Protein AF-0000000084678167 (afdb_homodimer)

Organism: Streptomyces collinus (strain DSM 40733 / Tue 365) (NCBI:txid1214242)

Secondary structure (DSSP, 8-state):
-HHHHHHHHHHT----HHHHHHHHHHHHHHHHT--S-HHHHHHHHHHHGGGPPPPTTHHHHHHHHHHTT---EEEESS-HHHHHHHHHHTT-GGG-SEEEESTTTTS-TTSHHHHHHHHHHHT--GGG-EEEES-HHHHHHHHHTT-EEEEE--SSPPPPTTSPPPSEEESSHHHHHHHHHHS---/-HHHHHHHHHHT----HHHHHHHHHHHHHHHHT--S-HHHHHHHHHHHGGGPPPPTTHHHHHHHHHHTT---EEEESS-HHHHHHHHHHTT-GGG-SEEEESTTTTS-TTSHHHHHHHHHHHT--GGG-EEEES-HHHHHHHHHTT-EEEEE--SSPPPPTTSPPPSEEESSHHHHHHHHHHS---

Nearest PDB structures (foldseek):
  1jud-assembl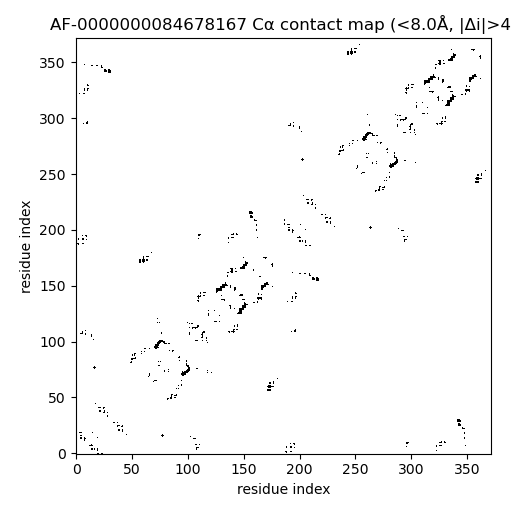y1_A  TM=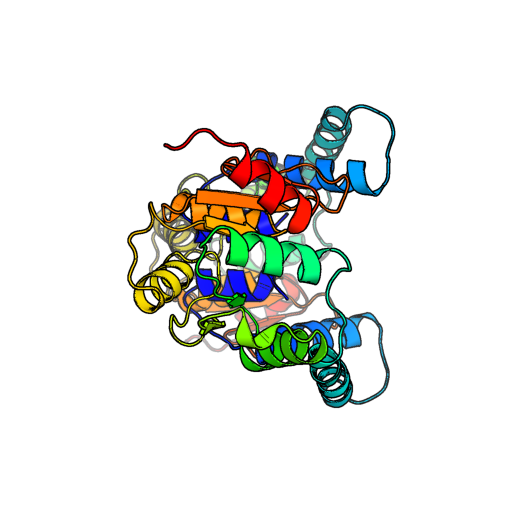9.522E-01  e=1.732E-12  Pseudomonas sp. YL
  7arp-assembly1_B  TM=9.343E-01  e=2.675E-12  Zobellia galactanivorans
  7qnm-assembly6_K  TM=8.769E-01  e=2.675E-12  Zobellia galactanivorans
  7asz-assembly1_B  TM=8.861E-01  e=5.297E-12  Zobellia galactanivorans
  2no5-assembly1_B  TM=8.886E-01  e=1.944E-10  Burkholderia cepacia

Structure (mmCIF, N/CA/C/O backbone):
data_AF-0000000084678167-model_v1
#
loop_
_entity.id
_entity.type
_entity.pdbx_description
1 polymer Dehalogenase
#
loop_
_atom_site.group_PDB
_atom_site.id
_atom_site.type_symbol
_atom_site.label_atom_id
_atom_site.label_alt_id
_atom_site.label_comp_id
_atom_site.label_asym_id
_atom_site.label_entity_id
_atom_site.label_seq_id
_atom_site.pdbx_PDB_ins_code
_atom_site.Cartn_x
_atom_site.Cartn_y
_atom_site.Cartn_z
_atom_site.occupancy
_atom_site.B_iso_or_equiv
_atom_site.auth_seq_id
_atom_site.auth_comp_id
_atom_site.auth_asym_id
_atom_site.auth_atom_id
_atom_site.pdbx_PDB_model_num
ATOM 1 N N . MET A 1 1 ? 7.617 0.507 2.992 1 74.62 1 MET A N 1
ATOM 2 C CA . MET A 1 1 ? 7.086 0.679 4.34 1 74.62 1 MET A CA 1
ATOM 3 C C . MET A 1 1 ? 5.598 1.01 4.301 1 74.62 1 MET A C 1
ATOM 5 O O . MET A 1 1 ? 4.77 0.205 4.73 1 74.62 1 MET A O 1
ATOM 9 N N . LEU A 1 2 ? 5.188 1.967 3.592 1 79.5 2 LEU A N 1
ATOM 10 C CA . LEU A 1 2 ? 3.785 2.365 3.592 1 79.5 2 LEU A CA 1
ATOM 11 C C . LEU A 1 2 ? 2.918 1.298 2.936 1 79.5 2 LEU A C 1
ATOM 13 O O . LEU A 1 2 ? 1.874 0.922 3.475 1 79.5 2 LEU A O 1
ATOM 17 N N . ARG A 1 3 ? 3.445 0.764 1.939 1 86.56 3 ARG A N 1
ATOM 18 C CA . ARG A 1 3 ? 2.711 -0.291 1.248 1 86.56 3 ARG A CA 1
ATOM 19 C C . ARG A 1 3 ? 2.408 -1.454 2.188 1 86.56 3 ARG A C 1
ATOM 21 O O . ARG A 1 3 ? 1.274 -1.932 2.248 1 86.56 3 ARG A O 1
ATOM 28 N N . ASP A 1 4 ? 3.408 -1.792 2.891 1 91.62 4 ASP A N 1
ATOM 29 C CA . ASP A 1 4 ? 3.283 -2.982 3.725 1 91.62 4 ASP A CA 1
ATOM 30 C C . ASP A 1 4 ? 2.355 -2.727 4.91 1 91.62 4 ASP A C 1
ATOM 32 O O . ASP A 1 4 ? 1.563 -3.596 5.281 1 91.62 4 ASP A O 1
ATOM 36 N N . GLY A 1 5 ? 2.43 -1.543 5.512 1 94.5 5 GLY A N 1
ATOM 37 C CA . GLY A 1 5 ? 1.525 -1.202 6.598 1 94.5 5 GLY A CA 1
ATOM 38 C C . GLY A 1 5 ? 0.075 -1.112 6.16 1 94.5 5 GLY A C 1
ATOM 39 O O . GLY A 1 5 ? -0.819 -1.599 6.855 1 94.5 5 GLY A O 1
ATOM 40 N N . VAL A 1 6 ? -0.138 -0.55 5.012 1 96.62 6 VAL A N 1
ATOM 41 C CA . VAL A 1 6 ? -1.485 -0.399 4.473 1 96.62 6 VAL A CA 1
ATOM 42 C C . VAL A 1 6 ? -2.047 -1.768 4.094 1 96.62 6 VAL A C 1
ATOM 44 O O . VAL A 1 6 ? -3.205 -2.072 4.383 1 96.62 6 VAL A O 1
ATOM 47 N N . ALA A 1 7 ? -1.213 -2.57 3.496 1 97.38 7 ALA A N 1
ATOM 48 C CA . ALA A 1 7 ? -1.644 -3.914 3.121 1 97.38 7 ALA A CA 1
ATOM 49 C C . ALA A 1 7 ? -2.004 -4.738 4.352 1 97.38 7 ALA A C 1
ATOM 51 O O . ALA A 1 7 ? -3.01 -5.453 4.359 1 97.38 7 ALA A O 1
ATOM 52 N N . LEU A 1 8 ? -1.158 -4.621 5.344 1 97.06 8 LEU A N 1
ATOM 53 C CA . LEU A 1 8 ? -1.414 -5.328 6.594 1 97.06 8 LEU A CA 1
ATOM 54 C C . LEU A 1 8 ? -2.746 -4.898 7.199 1 97.06 8 LEU A C 1
ATOM 56 O O . LEU A 1 8 ? -3.535 -5.742 7.637 1 97.06 8 LEU A O 1
ATOM 60 N N . THR A 1 9 ? -3.02 -3.637 7.188 1 97.31 9 THR A N 1
ATOM 61 C CA . THR A 1 9 ? -4.266 -3.096 7.715 1 97.31 9 THR A CA 1
ATOM 62 C C . THR A 1 9 ? -5.461 -3.598 6.906 1 97.31 9 THR A C 1
ATOM 64 O O . THR A 1 9 ? -6.477 -3.996 7.477 1 97.31 9 THR A O 1
ATOM 67 N N . LEU A 1 10 ? -5.332 -3.619 5.617 1 97.44 10 LEU A N 1
ATOM 68 C CA . LEU A 1 10 ? -6.402 -4.078 4.738 1 97.44 10 LEU A CA 1
ATOM 69 C C . LEU A 1 10 ? -6.711 -5.555 4.98 1 97.44 10 LEU A C 1
ATOM 71 O O . LEU A 1 10 ? -7.871 -5.969 4.922 1 97.44 10 LEU A O 1
ATOM 75 N N . ALA A 1 11 ? -5.703 -6.359 5.309 1 97.06 11 ALA A N 1
ATOM 76 C CA . ALA A 1 11 ? -5.836 -7.797 5.531 1 97.06 11 ALA A CA 1
ATOM 77 C C . ALA A 1 11 ? -6.41 -8.086 6.914 1 97.06 11 ALA A C 1
ATOM 79 O O . ALA A 1 11 ? -6.734 -9.234 7.227 1 97.06 11 ALA A O 1
ATOM 80 N N . GLY A 1 12 ? -6.492 -7.09 7.754 1 95.75 12 GLY A N 1
ATOM 81 C CA . GLY A 1 12 ? -7.035 -7.262 9.094 1 95.75 12 GLY A CA 1
ATOM 82 C C . GLY A 1 12 ? -5.965 -7.418 10.156 1 95.75 12 GLY A C 1
ATOM 83 O O . GLY A 1 12 ? -6.262 -7.793 11.289 1 95.75 12 GLY A O 1
ATOM 84 N N . GLY A 1 13 ? -4.711 -7.168 9.758 1 94.88 13 GLY A N 1
ATOM 85 C CA . GLY A 1 13 ? -3.619 -7.215 10.719 1 94.88 13 GLY A CA 1
ATOM 86 C C . GLY A 1 13 ? -3.273 -5.855 11.297 1 94.88 13 GLY A C 1
ATOM 87 O O . GLY A 1 13 ? -3.973 -4.871 11.047 1 94.88 13 GLY A O 1
ATOM 88 N N . GLY A 1 14 ? -2.262 -5.906 12.125 1 93.81 14 GLY A N 1
ATOM 89 C CA . GLY A 1 14 ? -1.78 -4.68 12.742 1 93.81 14 GLY A CA 1
ATOM 90 C C . GLY A 1 14 ? -0.334 -4.766 13.188 1 93.81 14 GLY A C 1
ATOM 91 O O . GLY A 1 14 ? 0.124 -5.824 13.625 1 93.81 14 GLY A O 1
ATOM 92 N N . ALA A 1 15 ? 0.326 -3.688 13.008 1 94.69 15 ALA A N 1
ATOM 93 C CA . ALA A 1 15 ? 1.702 -3.525 13.477 1 94.69 15 ALA A CA 1
ATOM 94 C C . ALA A 1 15 ? 2.039 -2.053 13.688 1 94.69 15 ALA A C 1
ATOM 96 O O . ALA A 1 15 ? 1.396 -1.173 13.109 1 94.69 15 ALA A O 1
ATOM 97 N N . SER A 1 16 ? 3.023 -1.849 14.539 1 92.44 16 SER A N 1
ATOM 98 C CA . SER A 1 16 ? 3.479 -0.473 14.703 1 92.44 16 SER A CA 1
ATOM 99 C C . SER A 1 16 ? 4.277 -0.001 13.492 1 92.44 16 SER A C 1
ATOM 101 O O . SER A 1 16 ? 4.766 -0.818 12.711 1 92.44 16 SER A O 1
ATOM 103 N N . PHE A 1 17 ? 4.371 1.273 13.336 1 92.25 17 PHE A N 1
ATOM 104 C CA . PHE A 1 17 ? 5.203 1.841 12.273 1 92.25 17 PHE A CA 1
ATOM 105 C C . PHE A 1 17 ? 6.648 1.376 12.414 1 92.25 17 PHE A C 1
ATOM 107 O O . PHE A 1 17 ? 7.293 1.026 11.422 1 92.25 17 PHE A O 1
ATOM 114 N N . ALA A 1 18 ? 7.082 1.332 13.656 1 90.56 18 ALA A N 1
ATOM 115 C CA . ALA A 1 18 ? 8.461 0.922 13.922 1 90.56 18 ALA A CA 1
ATOM 116 C C . ALA A 1 18 ? 8.703 -0.51 13.461 1 90.56 18 ALA A C 1
ATOM 118 O O . ALA A 1 18 ? 9.75 -0.812 12.883 1 90.56 18 ALA A O 1
ATOM 119 N N . ASP A 1 19 ? 7.766 -1.386 13.68 1 93.31 19 ASP A N 1
ATOM 120 C CA . ASP A 1 19 ? 7.91 -2.781 13.273 1 93.31 19 ASP A CA 1
ATOM 121 C C . ASP A 1 19 ? 7.938 -2.912 11.758 1 93.31 19 ASP A C 1
ATOM 123 O O . ASP A 1 19 ? 8.758 -3.65 11.203 1 93.31 19 ASP A O 1
ATOM 127 N N . VAL A 1 20 ? 7.039 -2.203 11.086 1 94.62 20 VAL A N 1
ATOM 128 C CA . VAL A 1 20 ? 6.977 -2.248 9.625 1 94.62 20 VAL A CA 1
ATOM 129 C C . VAL A 1 20 ? 8.25 -1.637 9.039 1 94.62 20 VAL A C 1
ATOM 131 O O . VAL A 1 20 ? 8.805 -2.162 8.078 1 94.62 20 VAL A O 1
ATOM 134 N N . ALA A 1 21 ? 8.703 -0.552 9.609 1 92.44 21 ALA A N 1
ATOM 135 C CA . ALA A 1 21 ? 9.938 0.087 9.172 1 92.44 21 ALA A CA 1
ATOM 136 C C . ALA A 1 21 ? 11.133 -0.856 9.328 1 92.44 21 ALA A C 1
ATOM 138 O O . ALA A 1 21 ? 12 -0.922 8.461 1 92.44 21 ALA A O 1
ATOM 139 N N . ALA A 1 22 ? 11.164 -1.551 10.453 1 92.75 22 ALA A N 1
ATOM 140 C CA . ALA A 1 22 ? 12.242 -2.504 10.688 1 92.75 22 ALA A CA 1
ATOM 141 C C . ALA A 1 22 ? 12.273 -3.58 9.609 1 92.75 22 ALA A C 1
ATOM 143 O O . ALA A 1 22 ? 13.336 -3.918 9.086 1 92.75 22 ALA A O 1
ATOM 144 N N . ASP A 1 23 ? 11.117 -4.121 9.242 1 95.06 23 ASP A N 1
ATOM 145 C CA . ASP A 1 23 ? 11.031 -5.113 8.172 1 95.06 23 ASP A CA 1
ATOM 146 C C . ASP A 1 23 ? 11.523 -4.531 6.844 1 95.06 23 ASP A C 1
ATOM 148 O O . ASP A 1 23 ? 12.227 -5.203 6.09 1 95.06 23 ASP A O 1
ATOM 152 N N . GLY A 1 24 ? 11.078 -3.311 6.578 1 93.88 24 GLY A N 1
ATOM 153 C CA . GLY A 1 24 ? 11.531 -2.643 5.367 1 93.88 24 GLY A CA 1
ATOM 154 C C . GLY A 1 24 ? 13.031 -2.465 5.312 1 93.88 24 GLY A C 1
ATOM 155 O O . GLY A 1 24 ? 13.656 -2.693 4.27 1 93.88 24 GLY A O 1
ATOM 156 N N . LEU A 1 25 ? 13.641 -2.086 6.441 1 90.75 25 LEU A N 1
ATOM 157 C CA . LEU A 1 25 ? 15.086 -1.866 6.496 1 90.75 25 LEU A CA 1
ATOM 158 C C . LEU A 1 25 ? 15.844 -3.184 6.359 1 90.75 25 LEU A C 1
ATOM 160 O O . LEU A 1 25 ? 16.906 -3.232 5.727 1 90.75 25 LEU A O 1
ATOM 164 N N . ARG A 1 26 ? 15.32 -4.227 6.93 1 90.88 26 ARG A N 1
ATOM 165 C CA . ARG A 1 26 ? 15.93 -5.539 6.773 1 90.88 26 ARG A CA 1
ATOM 166 C C . ARG A 1 26 ? 15.938 -5.969 5.309 1 90.88 26 ARG A C 1
ATOM 168 O O . ARG A 1 26 ? 16.922 -6.527 4.824 1 90.88 26 ARG A O 1
ATOM 175 N N . THR A 1 27 ? 14.859 -5.746 4.656 1 92.19 27 THR A N 1
ATOM 176 C CA . THR A 1 27 ? 14.742 -6.066 3.238 1 92.19 27 THR A CA 1
ATOM 177 C C . THR A 1 27 ? 15.766 -5.285 2.422 1 92.19 27 THR A C 1
ATOM 179 O O . THR A 1 27 ? 16.453 -5.852 1.568 1 92.19 27 THR A O 1
ATOM 182 N N . LEU A 1 28 ? 15.883 -3.996 2.713 1 89.94 28 LEU A N 1
ATOM 183 C CA . LEU A 1 28 ? 16.828 -3.148 1.999 1 89.94 28 LEU A CA 1
ATOM 184 C C . LEU A 1 28 ? 18.266 -3.602 2.258 1 89.94 28 LEU A C 1
ATOM 186 O O . LEU A 1 28 ? 19.094 -3.605 1.343 1 89.94 28 LEU A O 1
ATOM 190 N N . ALA A 1 29 ? 18.516 -3.945 3.543 1 88.56 29 ALA A N 1
ATOM 191 C CA . ALA A 1 29 ? 19.844 -4.41 3.896 1 88.56 29 ALA A CA 1
ATOM 192 C C . ALA A 1 29 ? 20.203 -5.684 3.135 1 88.56 29 ALA A C 1
ATOM 194 O O . ALA A 1 29 ? 21.328 -5.828 2.648 1 88.56 29 ALA A O 1
ATOM 195 N N . ALA A 1 30 ? 19.281 -6.562 3.014 1 87.75 30 ALA A N 1
ATOM 196 C CA . ALA A 1 30 ? 19.5 -7.816 2.299 1 87.75 30 ALA A CA 1
ATOM 197 C C . ALA A 1 30 ? 19.734 -7.566 0.811 1 87.75 30 ALA A C 1
ATOM 199 O O . ALA A 1 30 ? 20.625 -8.164 0.207 1 87.75 30 ALA A O 1
ATOM 200 N N . ARG A 1 31 ? 18.984 -6.672 0.229 1 88.25 31 ARG A N 1
ATOM 201 C CA . ARG A 1 31 ? 19.109 -6.34 -1.187 1 88.25 31 ARG A CA 1
ATOM 202 C C . ARG A 1 31 ? 20.469 -5.727 -1.487 1 88.25 31 ARG A C 1
ATOM 204 O O . ARG A 1 31 ? 21.078 -6.016 -2.523 1 88.25 31 ARG A O 1
ATOM 211 N N . ALA A 1 32 ? 20.906 -4.906 -0.565 1 88.06 32 ALA A N 1
ATOM 212 C CA . ALA A 1 32 ? 22.141 -4.172 -0.762 1 88.06 32 ALA A CA 1
ATOM 213 C C . ALA A 1 32 ? 23.344 -4.984 -0.272 1 88.06 32 ALA A C 1
ATOM 215 O O . ALA A 1 32 ? 24.484 -4.559 -0.411 1 88.06 32 ALA A O 1
ATOM 216 N N . ARG A 1 33 ? 23.078 -6.082 0.292 1 87 33 ARG A N 1
ATOM 217 C CA . ARG A 1 33 ? 24.125 -6.926 0.857 1 87 33 ARG A CA 1
ATOM 218 C C . ARG A 1 33 ? 24.984 -6.141 1.846 1 87 33 ARG A C 1
ATOM 220 O O . ARG A 1 33 ? 26.219 -6.188 1.778 1 87 33 ARG A O 1
ATOM 227 N N . LEU A 1 34 ? 24.312 -5.32 2.592 1 83 34 LEU A N 1
ATOM 228 C CA . LEU A 1 34 ? 25.016 -4.512 3.582 1 83 34 LEU A CA 1
ATOM 229 C C . LEU A 1 34 ? 25.547 -5.383 4.723 1 83 34 LEU A C 1
ATOM 231 O O . LEU A 1 34 ? 24.844 -6.273 5.199 1 83 34 LEU A O 1
ATOM 235 N N . PRO A 1 35 ? 26.781 -5.066 5.066 1 81.88 35 PRO A N 1
ATOM 236 C CA . PRO A 1 35 ? 27.328 -5.789 6.219 1 81.88 35 PRO A CA 1
ATOM 237 C C . PRO A 1 35 ? 26.781 -5.273 7.547 1 81.88 35 PRO A C 1
ATOM 239 O O . PRO A 1 35 ? 26.25 -4.164 7.609 1 81.88 35 PRO A O 1
ATOM 242 N N . GLY A 1 36 ? 26.828 -6.137 8.578 1 82.19 36 GLY A N 1
ATOM 243 C CA . GLY A 1 36 ? 26.469 -5.715 9.922 1 82.19 36 GLY A CA 1
ATOM 244 C C . GLY A 1 36 ? 25.109 -6.246 10.359 1 82.19 36 GLY A C 1
ATOM 245 O O . GLY A 1 36 ? 24.5 -7.062 9.664 1 82.19 36 GLY A O 1
ATOM 246 N N . ASP A 1 37 ? 24.703 -5.746 11.422 1 85.12 37 ASP A N 1
ATOM 247 C CA . ASP A 1 37 ? 23.453 -6.168 12.039 1 85.12 37 ASP A CA 1
ATOM 248 C C . ASP A 1 37 ? 22.297 -5.281 11.578 1 85.12 37 ASP A C 1
ATOM 250 O O . ASP A 1 37 ? 22.234 -4.098 11.922 1 85.12 37 ASP A O 1
ATOM 254 N N . PRO A 1 38 ? 21.406 -5.789 10.867 1 81.81 38 PRO A N 1
ATOM 255 C CA . PRO A 1 38 ? 20.25 -5.008 10.406 1 81.81 38 PRO A CA 1
ATOM 256 C C . PRO A 1 38 ? 19.5 -4.328 11.547 1 81.81 38 PRO A C 1
ATOM 258 O O . PRO A 1 38 ? 18.969 -3.229 11.375 1 81.81 38 PRO A O 1
ATOM 261 N N . ALA A 1 39 ? 19.547 -4.895 12.617 1 84.75 39 ALA A N 1
ATOM 262 C CA . ALA A 1 39 ? 18.859 -4.32 13.766 1 84.75 39 ALA A CA 1
ATOM 263 C C . ALA A 1 39 ? 19.5 -3.004 14.195 1 84.75 39 ALA A C 1
ATOM 265 O O . ALA A 1 39 ? 18.812 -2.066 14.594 1 84.75 39 ALA A O 1
ATOM 266 N N . GLU A 1 40 ? 20.766 -2.955 14.117 1 88.56 40 GLU A N 1
ATOM 267 C CA . GLU A 1 40 ? 21.469 -1.731 14.469 1 88.56 40 GLU A CA 1
ATOM 268 C C . GLU A 1 40 ? 21.172 -0.613 13.477 1 88.56 40 GLU A C 1
ATOM 270 O O . GLU A 1 40 ? 21 0.542 13.867 1 88.56 40 GLU A O 1
ATOM 275 N N . ALA A 1 41 ? 21.156 -0.979 12.25 1 85.94 41 ALA A N 1
ATOM 276 C CA . ALA A 1 41 ? 20.828 -0.004 11.219 1 85.94 41 ALA A CA 1
ATOM 277 C C . ALA A 1 41 ? 19.422 0.561 11.414 1 85.94 41 ALA A C 1
ATOM 279 O O . ALA A 1 41 ? 19.219 1.771 11.312 1 85.94 41 ALA A O 1
ATOM 280 N N . VAL A 1 42 ? 18.578 -0.276 11.75 1 86 42 VAL A N 1
ATOM 281 C CA . VAL A 1 42 ? 17.203 0.115 11.992 1 86 42 VAL A CA 1
ATOM 282 C C . VAL A 1 42 ? 17.141 1.105 13.156 1 86 42 VAL A C 1
ATOM 284 O O . VAL A 1 42 ? 16.516 2.166 13.039 1 86 42 VAL A O 1
ATOM 287 N N . ARG A 1 43 ? 17.781 0.815 14.188 1 89.44 43 ARG A N 1
ATOM 288 C CA . ARG A 1 43 ? 17.797 1.677 15.359 1 89.44 43 ARG A CA 1
ATOM 289 C C . ARG A 1 43 ? 18.359 3.049 15.031 1 89.44 43 ARG A C 1
ATOM 291 O O . ARG A 1 43 ? 17.844 4.074 15.469 1 89.44 43 ARG A O 1
ATOM 298 N N . HIS A 1 44 ? 19.391 3.029 14.297 1 90.5 44 HIS A N 1
ATOM 299 C CA . HIS A 1 44 ? 20.062 4.273 13.93 1 90.5 44 HIS A CA 1
ATOM 300 C C . HIS A 1 44 ? 19.141 5.172 13.109 1 90.5 44 HIS A C 1
ATOM 302 O O . HIS A 1 44 ? 19.031 6.367 13.383 1 90.5 44 HIS A O 1
ATOM 308 N N . VAL A 1 45 ? 18.453 4.574 12.211 1 89.69 45 VAL A N 1
ATOM 309 C CA . VAL A 1 45 ? 17.594 5.348 11.32 1 89.69 45 VAL A CA 1
ATOM 310 C C . VAL A 1 45 ? 16.391 5.887 12.109 1 89.69 45 VAL A C 1
ATOM 312 O O . VAL A 1 45 ? 16.078 7.074 12.023 1 89.69 45 VAL A O 1
ATOM 315 N N . LEU A 1 46 ? 15.805 5.086 12.875 1 89.31 46 LEU A N 1
ATOM 316 C CA . LEU A 1 46 ? 14.617 5.492 13.617 1 89.31 46 LEU A CA 1
ATOM 317 C C . LEU A 1 46 ? 14.969 6.555 14.656 1 89.31 46 LEU A C 1
ATOM 319 O O . LEU A 1 46 ? 14.164 7.457 14.922 1 89.31 46 LEU A O 1
ATOM 323 N N . ALA A 1 47 ? 16.188 6.531 15.133 1 92.06 47 ALA A N 1
ATOM 324 C CA . ALA A 1 47 ? 16.625 7.488 16.141 1 92.06 47 ALA A CA 1
ATOM 325 C C . ALA A 1 47 ? 16.844 8.867 15.531 1 92.06 47 ALA A C 1
ATOM 327 O O . ALA A 1 47 ? 16.859 9.875 16.25 1 92.06 47 ALA A O 1
ATOM 328 N N . GLY A 1 48 ? 17 8.922 14.273 1 93.5 48 GLY A N 1
ATOM 329 C CA . GLY A 1 48 ? 17.266 10.188 13.594 1 93.5 48 GLY A CA 1
ATOM 330 C C . GLY A 1 48 ? 15.992 10.945 13.25 1 93.5 48 GLY A C 1
ATOM 331 O O . GLY A 1 48 ? 16.031 12.156 13.023 1 93.5 48 GLY A O 1
ATOM 332 N N . LEU A 1 49 ? 14.922 10.258 13.305 1 91.94 49 LEU A N 1
ATOM 333 C CA . LEU A 1 49 ? 13.68 10.828 12.789 1 91.94 49 LEU A CA 1
ATOM 334 C C . LEU A 1 49 ? 13.25 12.039 13.625 1 91.94 49 LEU A C 1
ATOM 336 O O . LEU A 1 49 ? 12.906 13.086 13.078 1 91.94 49 LEU A O 1
ATOM 340 N N . PRO A 1 50 ? 13.422 11.992 14.953 1 93.75 50 PRO A N 1
ATOM 341 C CA . PRO A 1 50 ? 12.992 13.125 15.773 1 93.75 50 PRO A CA 1
ATOM 342 C C . PRO A 1 50 ? 13.859 14.367 15.57 1 93.75 50 PRO A C 1
ATOM 344 O O . PRO A 1 50 ? 13.492 15.461 16.016 1 93.75 50 PRO A O 1
ATOM 347 N N . ARG A 1 51 ? 14.961 14.289 14.867 1 93.25 51 ARG A N 1
ATOM 348 C CA . ARG A 1 51 ? 15.906 15.391 14.727 1 93.25 51 ARG A CA 1
ATOM 349 C C . ARG A 1 51 ? 15.758 16.062 13.367 1 93.25 51 ARG A C 1
ATOM 351 O O . ARG A 1 51 ? 16.422 17.062 13.086 1 93.25 51 ARG A O 1
ATOM 358 N N . LEU A 1 52 ? 14.93 15.617 12.617 1 93.69 52 LEU A N 1
ATOM 359 C CA . LEU A 1 52 ? 14.742 16.188 11.281 1 93.69 52 LEU A CA 1
ATOM 360 C C . LEU A 1 52 ? 14.094 17.562 11.367 1 93.69 52 LEU A C 1
ATOM 362 O O . LEU A 1 52 ? 13.234 17.797 12.211 1 93.69 52 LEU A O 1
ATOM 366 N N . PRO A 1 53 ? 14.484 18.469 10.492 1 95.19 53 PRO A N 1
ATOM 367 C CA . PRO A 1 53 ? 13.844 19.797 10.461 1 95.19 53 PRO A CA 1
ATOM 368 C C . PRO A 1 53 ? 12.484 19.766 9.766 1 95.19 53 PRO A C 1
ATOM 370 O O . PRO A 1 53 ? 12.234 18.922 8.914 1 95.19 53 PRO A O 1
ATOM 373 N N . VAL A 1 54 ? 11.633 20.734 10.125 1 96.06 54 VAL A N 1
ATOM 374 C CA . VAL A 1 54 ? 10.406 20.953 9.367 1 96.06 54 VAL A CA 1
ATOM 375 C C . VAL A 1 54 ? 10.711 21.703 8.078 1 96.06 54 VAL A C 1
ATOM 377 O O . VAL A 1 54 ? 11.773 22.328 7.957 1 96.06 54 VAL A O 1
ATOM 380 N N . HIS A 1 55 ? 9.812 21.641 7.117 1 95.94 55 HIS A N 1
ATOM 381 C CA . HIS A 1 55 ? 9.938 22.469 5.922 1 95.94 55 HIS A CA 1
ATOM 382 C C . HIS A 1 55 ? 9.945 23.938 6.277 1 95.94 55 HIS A C 1
ATOM 384 O O . HIS A 1 55 ? 9.258 24.375 7.203 1 95.94 55 HIS A O 1
ATOM 390 N N . PRO A 1 56 ? 10.57 24.781 5.531 1 95.75 56 PRO A N 1
ATOM 391 C CA . PRO A 1 56 ? 10.766 26.203 5.859 1 95.75 56 PRO A CA 1
ATOM 392 C C . PRO A 1 56 ? 9.453 26.969 5.945 1 95.75 56 PRO A C 1
ATOM 394 O O . PRO A 1 56 ? 9.375 27.984 6.648 1 95.75 56 PRO A O 1
ATOM 397 N N . ASP A 1 57 ? 8.484 26.531 5.297 1 96.69 57 ASP A N 1
ATOM 398 C CA . ASP A 1 57 ? 7.227 27.266 5.25 1 96.69 57 ASP A CA 1
ATOM 399 C C . ASP A 1 57 ? 6.332 26.891 6.43 1 96.69 57 ASP A C 1
ATOM 401 O O . ASP A 1 57 ? 5.352 27.594 6.711 1 96.69 57 ASP A O 1
ATOM 405 N N . VAL A 1 58 ? 6.598 25.859 7.191 1 97.81 58 VAL A N 1
ATOM 406 C CA . VAL A 1 58 ? 5.691 25.266 8.164 1 97.81 58 VAL A CA 1
ATOM 407 C C . VAL A 1 58 ? 5.504 26.203 9.352 1 97.81 58 VAL A C 1
ATOM 409 O O . VAL A 1 58 ? 4.375 26.5 9.742 1 97.81 58 VAL A O 1
ATOM 412 N N . PRO A 1 59 ? 6.598 26.828 9.852 1 98 59 PRO A N 1
ATOM 413 C CA . PRO A 1 59 ? 6.387 27.688 11.016 1 98 59 PRO A CA 1
ATOM 414 C C . PRO A 1 59 ? 5.461 28.875 10.711 1 98 59 PRO A C 1
ATOM 416 O O . PRO A 1 59 ? 4.496 29.109 11.445 1 98 59 PRO A O 1
ATOM 419 N N . ASP A 1 60 ? 5.727 29.547 9.625 1 97.75 60 ASP A N 1
ATOM 420 C CA . ASP A 1 60 ? 4.891 30.688 9.266 1 97.75 60 ASP A CA 1
ATOM 421 C C . ASP A 1 60 ? 3.461 30.25 8.961 1 97.75 60 ASP A C 1
ATOM 423 O O . ASP A 1 60 ? 2.506 30.922 9.336 1 97.75 60 ASP A O 1
ATOM 427 N N . GLY A 1 61 ? 3.266 29.109 8.312 1 98.44 61 GLY A N 1
ATOM 428 C CA . GLY A 1 61 ? 1.945 28.594 8.008 1 98.44 61 GLY A CA 1
ATOM 429 C C . GLY A 1 61 ? 1.146 28.219 9.242 1 98.44 61 GLY A C 1
ATOM 430 O O . GLY A 1 61 ? -0.037 28.547 9.344 1 98.44 61 GLY A O 1
ATOM 431 N N . VAL A 1 62 ? 1.798 27.578 10.18 1 98.56 62 VAL A N 1
ATOM 432 C CA . VAL A 1 62 ? 1.156 27.172 11.422 1 98.56 62 VAL A CA 1
ATOM 433 C C . VAL A 1 62 ? 0.692 28.391 12.203 1 98.56 62 VAL A C 1
ATOM 435 O O . VAL A 1 62 ? -0.449 28.453 12.664 1 98.56 62 VAL A O 1
ATOM 438 N N . ARG A 1 63 ? 1.51 29.406 12.305 1 98.12 63 ARG A N 1
ATOM 439 C CA . ARG A 1 63 ? 1.165 30.641 13.023 1 98.12 63 ARG A CA 1
ATOM 440 C C . ARG A 1 63 ? 0.01 31.359 12.344 1 98.12 63 ARG A C 1
ATOM 442 O O . ARG A 1 63 ? -0.891 31.875 13.016 1 98.12 63 ARG A O 1
ATOM 449 N N . ALA A 1 64 ? 0.045 31.375 11.016 1 98.31 64 ALA A N 1
ATOM 450 C CA . ALA A 1 64 ? -1.025 32.031 10.266 1 98.31 64 ALA A CA 1
ATOM 451 C C . ALA A 1 64 ? -2.355 31.312 10.477 1 98.31 64 ALA A C 1
ATOM 453 O O . ALA A 1 64 ? -3.395 31.953 10.641 1 98.31 64 ALA A O 1
ATOM 454 N N . LEU A 1 65 ? -2.369 29.984 10.469 1 98.38 65 LEU A N 1
ATOM 455 C CA . LEU A 1 65 ? -3.588 29.203 10.68 1 98.38 65 LEU A CA 1
ATOM 456 C C . LEU A 1 65 ? -4.137 29.422 12.086 1 98.38 65 LEU A C 1
ATOM 458 O O . LEU A 1 65 ? -5.348 29.578 12.266 1 98.38 65 LEU A O 1
ATOM 462 N N . ARG A 1 66 ? -3.238 29.5 13.047 1 98 66 ARG A N 1
ATOM 463 C CA . ARG A 1 66 ? -3.664 29.766 14.414 1 98 66 ARG A CA 1
ATOM 464 C C . ARG A 1 66 ? -4.266 31.156 14.547 1 98 66 ARG A C 1
ATOM 466 O O . ARG A 1 66 ? -5.309 31.328 15.18 1 98 66 ARG A O 1
ATOM 473 N N . ALA A 1 67 ? -3.633 32.062 13.922 1 96.88 67 ALA A N 1
ATOM 474 C CA . ALA A 1 67 ? -4.113 33.438 13.961 1 96.88 67 ALA A CA 1
ATOM 475 C C . ALA A 1 67 ? -5.496 33.562 13.328 1 96.88 67 ALA A C 1
ATOM 477 O O . ALA A 1 67 ? -6.309 34.406 13.734 1 96.88 67 ALA A O 1
ATOM 478 N N . ALA A 1 68 ? -5.77 32.688 12.422 1 96.62 68 ALA A N 1
ATOM 479 C CA . ALA A 1 68 ? -7.051 32.719 11.711 1 96.62 68 ALA A CA 1
ATOM 480 C C . ALA A 1 68 ? -8.125 31.969 12.516 1 96.62 68 ALA A C 1
ATOM 482 O O . ALA A 1 68 ? -9.289 31.938 12.117 1 96.62 68 ALA A O 1
ATOM 483 N N . GLY A 1 69 ? -7.707 31.281 13.633 1 96.38 69 GLY A N 1
ATOM 484 C CA . GLY A 1 69 ? -8.688 30.703 14.539 1 96.38 69 GLY A CA 1
ATOM 485 C C . GLY A 1 69 ? -8.805 29.203 14.414 1 96.38 69 GLY A C 1
ATOM 486 O O . GLY A 1 69 ? -9.664 28.578 15.047 1 96.38 69 GLY A O 1
ATOM 487 N N . TYR A 1 70 ? -7.961 28.562 13.633 1 97.81 70 TYR A N 1
ATOM 488 C CA . TYR A 1 70 ? -8.023 27.109 13.461 1 97.81 70 TYR A CA 1
ATOM 489 C C . TYR A 1 70 ? -7.434 26.391 14.672 1 97.81 70 TYR A C 1
ATOM 491 O O . TYR A 1 70 ? -6.426 26.828 15.227 1 97.81 70 TYR A O 1
ATOM 499 N N . ARG A 1 71 ? -8.086 25.328 15.07 1 98.5 71 ARG A N 1
ATOM 500 C CA . ARG A 1 71 ? -7.496 24.344 15.961 1 98.5 71 ARG A CA 1
ATOM 501 C C . ARG A 1 71 ? -6.66 23.328 15.188 1 98.5 71 ARG A C 1
ATOM 503 O O . ARG A 1 71 ? -7.098 22.828 14.148 1 98.5 71 ARG A O 1
ATOM 510 N N . LEU A 1 72 ? -5.461 23.094 15.68 1 98.69 72 LEU A N 1
ATOM 511 C CA . LEU A 1 72 ? -4.543 22.25 14.914 1 98.69 72 LEU A CA 1
ATOM 512 C C . LEU A 1 72 ? -4.25 20.953 15.656 1 98.69 72 LEU A C 1
ATOM 514 O O . LEU A 1 72 ? -4.066 20.953 16.875 1 98.69 72 LEU A O 1
ATOM 518 N N . LEU A 1 73 ? -4.258 19.844 14.992 1 98.62 73 LEU A N 1
ATOM 519 C CA . LEU A 1 73 ? -3.844 18.516 15.445 1 98.62 73 LEU A CA 1
ATOM 520 C C . LEU A 1 73 ? -2.91 17.859 14.43 1 98.62 73 LEU A C 1
ATOM 522 O O . LEU A 1 73 ? -2.953 18.188 13.242 1 98.62 73 LEU A O 1
ATOM 526 N N . THR A 1 74 ? -2.055 17 14.914 1 98.25 74 THR A N 1
ATOM 527 C CA . THR A 1 74 ? -1.319 16.125 14 1 98.25 74 THR A CA 1
ATOM 528 C C . THR A 1 74 ? -1.864 14.711 14.047 1 98.25 74 THR A C 1
ATOM 530 O O . THR A 1 74 ? -2.418 14.281 15.062 1 98.25 74 THR A O 1
ATOM 533 N N . LEU A 1 75 ? -1.771 14.008 13 1 98.31 75 LEU A N 1
ATOM 534 C CA . LEU A 1 75 ? -2.139 12.602 12.867 1 98.31 75 LEU A CA 1
ATOM 535 C C . LEU A 1 75 ? -1.16 11.867 11.961 1 98.31 75 LEU A C 1
ATOM 537 O O . LEU A 1 75 ? -1.059 12.172 10.766 1 98.31 75 LEU A O 1
ATOM 541 N N . THR A 1 76 ? -0.425 10.984 12.539 1 97.31 76 THR A N 1
ATOM 542 C CA . THR A 1 76 ? 0.594 10.273 11.781 1 97.31 76 THR A CA 1
ATOM 543 C C . THR A 1 76 ? 0.405 8.758 11.914 1 97.31 76 THR A C 1
ATOM 545 O O . THR A 1 76 ? -0.066 8.273 12.945 1 97.31 76 THR A O 1
ATOM 548 N N . ASN A 1 77 ? 0.689 7.973 10.828 1 96.62 77 ASN A N 1
ATOM 549 C CA . ASN A 1 77 ? 0.831 6.523 10.953 1 96.62 77 ASN A CA 1
ATOM 550 C C . ASN A 1 77 ? 2.033 6.152 11.812 1 96.62 77 ASN A C 1
ATOM 552 O O . ASN A 1 77 ? 2.088 5.051 12.367 1 96.62 77 ASN A O 1
ATOM 556 N N . GLY A 1 78 ? 2.973 7.121 11.875 1 94.31 78 GLY A N 1
ATOM 557 C CA . GLY A 1 78 ? 4.176 6.914 12.672 1 94.31 78 GLY A CA 1
ATOM 558 C C . GLY A 1 78 ? 3.943 7.098 14.164 1 94.31 78 GLY A C 1
ATOM 559 O O . GLY A 1 78 ? 2.938 6.629 14.703 1 94.31 78 GLY A O 1
ATOM 560 N N . SER A 1 79 ? 4.836 7.785 14.742 1 94.38 79 SER A N 1
ATOM 561 C CA . SER A 1 79 ? 4.816 7.996 16.188 1 94.38 79 SER A CA 1
ATOM 562 C C . SER A 1 79 ? 4.469 9.445 16.531 1 94.38 79 SER A C 1
ATOM 564 O O . SER A 1 79 ? 5.145 10.375 16.078 1 94.38 79 SER A O 1
ATOM 566 N N . ALA A 1 80 ? 3.479 9.562 17.375 1 96.44 80 ALA A N 1
ATOM 567 C CA . ALA A 1 80 ? 3.125 10.891 17.859 1 96.44 80 ALA A CA 1
ATOM 568 C C . ALA A 1 80 ? 4.297 11.531 18.609 1 96.44 80 ALA A C 1
ATOM 570 O O . ALA A 1 80 ? 4.512 12.742 18.516 1 96.44 80 ALA A O 1
ATOM 571 N N . THR A 1 81 ? 5.055 10.711 19.281 1 95.38 81 THR A N 1
ATOM 572 C CA . THR A 1 81 ? 6.203 11.195 20.047 1 95.38 81 THR A CA 1
ATOM 573 C C . THR A 1 81 ? 7.258 11.781 19.109 1 95.38 81 THR A C 1
ATOM 575 O O . THR A 1 81 ? 7.82 12.844 19.391 1 95.38 81 THR A O 1
ATOM 578 N N . THR A 1 82 ? 7.496 11.133 18.016 1 95.12 82 THR A N 1
ATOM 579 C CA . THR A 1 82 ? 8.453 11.617 17.031 1 95.12 82 THR A CA 1
ATOM 580 C C . THR A 1 82 ? 7.984 12.938 16.422 1 95.12 82 THR A C 1
ATOM 582 O O . THR A 1 82 ? 8.766 13.883 16.312 1 95.12 82 THR A O 1
ATOM 585 N N . THR A 1 83 ? 6.723 12.984 16.062 1 96.12 83 THR A N 1
ATOM 586 C CA . THR A 1 83 ? 6.164 14.203 15.477 1 96.12 83 THR A CA 1
ATOM 587 C C . THR A 1 83 ? 6.258 15.367 16.453 1 96.12 83 THR A C 1
ATOM 589 O O . THR A 1 83 ? 6.648 16.469 16.078 1 96.12 83 THR A O 1
ATOM 592 N N . ARG A 1 84 ? 5.965 15.109 17.719 1 96.88 84 ARG A N 1
ATOM 593 C CA . ARG A 1 84 ? 6.035 16.141 18.734 1 96.88 84 ARG A CA 1
ATOM 594 C C . ARG A 1 84 ? 7.461 16.656 18.906 1 96.88 84 ARG A C 1
ATOM 596 O O . ARG A 1 84 ? 7.684 17.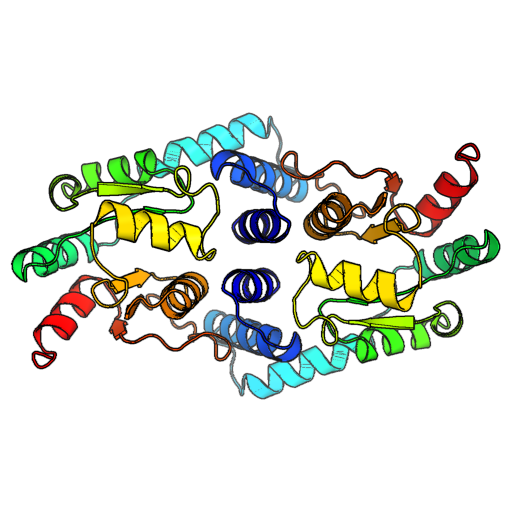859 19.047 1 96.88 84 ARG A O 1
ATOM 603 N N . ALA A 1 85 ? 8.375 15.773 18.859 1 97 85 ALA A N 1
ATOM 604 C CA . ALA A 1 85 ? 9.773 16.156 18.984 1 97 85 ALA A CA 1
ATOM 605 C C . ALA A 1 85 ? 10.211 17.062 17.844 1 97 85 ALA A C 1
ATOM 607 O O . ALA A 1 85 ? 10.906 18.047 18.047 1 97 85 ALA A O 1
ATOM 608 N N . VAL A 1 86 ? 9.812 16.688 16.672 1 97.19 86 VAL A N 1
ATOM 609 C CA . VAL A 1 86 ? 10.125 17.484 15.484 1 97.19 86 VAL A CA 1
ATOM 610 C C . VAL A 1 86 ? 9.531 18.875 15.625 1 97.19 86 VAL A C 1
ATOM 612 O O . VAL A 1 86 ? 10.211 19.875 15.367 1 97.19 86 VAL A O 1
ATOM 615 N N . LEU A 1 87 ? 8.336 18.953 16.094 1 97.38 87 LEU A N 1
ATOM 616 C CA . LEU A 1 87 ? 7.648 20.234 16.25 1 97.38 87 LEU A CA 1
ATOM 617 C C . LEU A 1 87 ? 8.273 21.047 17.375 1 97.38 87 LEU A C 1
ATOM 619 O O . LEU A 1 87 ? 8.344 22.266 17.297 1 97.38 87 LEU A O 1
ATOM 623 N N . ASP A 1 88 ? 8.703 20.375 18.359 1 96.81 88 ASP A N 1
ATOM 624 C CA . ASP A 1 88 ? 9.352 21.031 19.5 1 96.81 88 ASP A CA 1
ATOM 625 C C . ASP A 1 88 ? 10.633 21.734 19.062 1 96.81 88 ASP A C 1
ATOM 627 O O . ASP A 1 88 ? 10.883 22.875 19.438 1 96.81 88 ASP A O 1
ATOM 631 N N . HIS A 1 89 ? 11.375 21.109 18.297 1 96 89 HIS A N 1
ATOM 632 C CA . HIS A 1 89 ? 12.617 21.672 17.781 1 96 89 HIS A CA 1
ATOM 633 C C . HIS A 1 89 ? 12.359 22.938 16.969 1 96 89 HIS A C 1
ATOM 635 O O . HIS A 1 89 ? 13.195 23.844 16.922 1 96 89 HIS A O 1
ATOM 641 N N . ALA A 1 90 ? 11.203 23 16.391 1 96.19 90 ALA A N 1
ATOM 642 C CA . ALA A 1 90 ? 10.836 24.125 15.539 1 96.19 90 ALA A CA 1
ATOM 643 C C . ALA A 1 90 ? 10.102 25.203 16.328 1 96.19 90 ALA A C 1
ATOM 645 O O . ALA A 1 90 ? 9.719 26.234 15.789 1 96.19 90 ALA A O 1
ATOM 646 N N . GLY A 1 91 ? 9.852 24.922 17.609 1 96.62 91 GLY A N 1
ATOM 647 C CA . GLY A 1 91 ? 9.141 25.875 18.453 1 96.62 91 GLY A CA 1
ATOM 648 C C . GLY A 1 91 ? 7.652 25.938 18.172 1 96.62 91 GLY A C 1
ATOM 649 O O . GLY A 1 91 ? 7.02 26.969 18.359 1 96.62 91 GLY A O 1
ATOM 650 N N . LEU A 1 92 ? 7.09 24.781 17.75 1 97.69 92 LEU A N 1
ATOM 651 C CA . LEU A 1 92 ? 5.711 24.812 17.266 1 97.69 92 LEU A CA 1
ATOM 652 C C . LEU A 1 92 ? 4.809 23.969 18.156 1 97.69 92 LEU A C 1
ATOM 654 O O . LEU A 1 92 ? 3.588 23.953 17.969 1 97.69 92 LEU A O 1
ATOM 658 N N . THR A 1 93 ? 5.348 23.266 19.125 1 95.94 93 THR A N 1
ATOM 659 C CA . THR A 1 93 ? 4.598 22.281 19.891 1 95.94 93 THR A CA 1
ATOM 660 C C . THR A 1 93 ? 3.338 22.906 20.484 1 95.94 93 THR A C 1
ATOM 662 O O . THR A 1 93 ? 2.254 22.312 20.406 1 95.94 93 THR A O 1
ATOM 665 N N . GLY A 1 94 ? 3.404 24.078 20.969 1 95.38 94 GLY A N 1
ATOM 666 C CA . GLY A 1 94 ? 2.316 24.734 21.672 1 95.38 94 GLY A CA 1
ATOM 667 C C . GLY A 1 94 ? 1.201 25.188 20.75 1 95.38 94 GLY A C 1
ATOM 668 O O . GLY A 1 94 ? 0.115 25.547 21.203 1 95.38 94 GLY A O 1
ATOM 669 N N . HIS A 1 95 ? 1.434 25.109 19.469 1 97.94 95 HIS A N 1
ATOM 670 C CA . HIS A 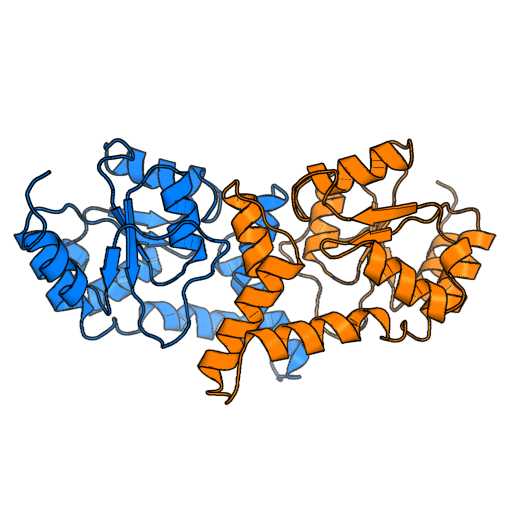1 95 ? 0.435 25.547 18.5 1 97.94 95 HIS A CA 1
ATOM 671 C C . HIS A 1 95 ? -0.543 24.422 18.172 1 97.94 95 HIS A C 1
ATOM 673 O O . HIS A 1 95 ? -1.582 24.641 17.562 1 97.94 95 HIS A O 1
ATOM 679 N N . PHE A 1 96 ? -0.303 23.203 18.641 1 98.44 96 PHE A N 1
ATOM 680 C CA . PHE A 1 96 ? -1.142 22.047 18.359 1 98.44 96 PHE A CA 1
ATOM 681 C C . PHE A 1 96 ? -1.866 21.578 19.609 1 98.44 96 PHE A C 1
ATOM 683 O O . PHE A 1 96 ? -1.254 21.438 20.672 1 98.44 96 PHE A O 1
ATOM 690 N N . GLU A 1 97 ? -3.08 21.297 19.469 1 97.44 97 GLU A N 1
ATOM 691 C CA . GLU A 1 97 ? -3.928 20.891 20.594 1 97.44 97 GLU A CA 1
ATOM 692 C C . GLU A 1 97 ? -3.684 19.438 20.969 1 97.44 97 GLU A C 1
ATOM 694 O O . GLU A 1 97 ? -3.84 19.047 22.125 1 97.44 97 GLU A O 1
ATOM 699 N N . ALA A 1 98 ? -3.33 18.656 20 1 97.5 98 ALA A N 1
ATOM 700 C CA . ALA A 1 98 ? -3.059 17.234 20.219 1 97.5 98 ALA A CA 1
ATOM 701 C C . ALA A 1 98 ? -2.098 16.703 19.172 1 97.5 98 ALA A C 1
ATOM 703 O O . ALA A 1 98 ? -2.078 17.172 18.031 1 97.5 98 ALA A O 1
ATOM 704 N N . HIS A 1 99 ? -1.326 15.805 19.562 1 97.69 99 HIS A N 1
ATOM 705 C CA . HIS A 1 99 ? -0.446 15.023 18.688 1 97.69 99 HIS A CA 1
ATOM 706 C C . HIS A 1 99 ? -0.858 13.555 18.656 1 97.69 99 HIS A C 1
ATOM 708 O O . HIS A 1 99 ? -0.671 12.836 19.641 1 97.69 99 HIS A O 1
ATOM 714 N N . LEU A 1 100 ? -1.396 13.172 17.469 1 98 100 LEU A N 1
ATOM 715 C CA . LEU A 1 100 ? -2.047 11.867 17.422 1 98 100 LEU A CA 1
ATOM 716 C C . LEU A 1 100 ? -1.306 10.93 16.469 1 98 100 LEU A C 1
ATOM 718 O O . LEU A 1 100 ? -0.612 11.383 15.555 1 98 100 LEU A O 1
ATOM 722 N N . ASP A 1 101 ? -1.425 9.68 16.797 1 97.25 101 ASP A N 1
ATOM 723 C CA . ASP A 1 101 ? -1.066 8.602 15.875 1 97.25 101 ASP A CA 1
ATOM 724 C C . ASP A 1 101 ? -2.189 7.574 15.766 1 97.25 101 ASP A C 1
ATOM 726 O O . ASP A 1 101 ? -3.303 7.812 16.234 1 97.25 101 ASP A O 1
ATOM 730 N N . VAL A 1 102 ? -1.903 6.48 15.133 1 95.06 102 VAL A N 1
ATOM 731 C CA . VAL A 1 102 ? -2.998 5.578 14.789 1 95.06 102 VAL A CA 1
ATOM 732 C C . VAL A 1 102 ? -3.119 4.488 15.852 1 95.06 102 VAL A C 1
ATOM 734 O O . VAL A 1 102 ? -3.916 3.557 15.711 1 95.06 102 VAL A O 1
ATOM 737 N N . THR A 1 103 ? -2.402 4.609 16.938 1 91.56 103 THR A N 1
ATOM 738 C CA . THR A 1 103 ? -2.439 3.572 17.969 1 91.56 103 THR A CA 1
ATOM 739 C C . THR A 1 103 ? -3.828 3.484 18.594 1 91.56 103 THR A C 1
ATOM 741 O O . THR A 1 103 ? -4.316 2.391 18.891 1 91.56 103 THR A O 1
ATOM 744 N N . GLY A 1 104 ? -4.406 4.625 18.812 1 88.06 104 GLY A N 1
ATOM 745 C CA . GLY A 1 104 ? -5.742 4.645 19.391 1 88.06 104 GLY A CA 1
ATOM 746 C C . GLY A 1 104 ? -6.777 3.963 18.516 1 88.06 104 GLY A C 1
ATOM 747 O O . GLY A 1 104 ? -7.645 3.246 19.016 1 88.06 104 GLY A O 1
ATOM 748 N N . ALA A 1 105 ? -6.672 4.102 17.219 1 91.25 105 ALA A N 1
ATOM 749 C CA . ALA A 1 105 ? -7.598 3.516 16.266 1 91.25 105 ALA A CA 1
ATOM 750 C C . ALA A 1 105 ? -7.254 2.055 15.984 1 91.25 105 ALA A C 1
ATOM 752 O O . ALA A 1 105 ? -8.125 1.256 15.641 1 91.25 105 ALA A O 1
ATOM 753 N N . GLY A 1 106 ? -5.957 1.753 16.016 1 92.81 106 GLY A N 1
ATOM 754 C CA . GLY A 1 106 ? -5.48 0.411 15.719 1 92.81 106 GLY A CA 1
ATOM 755 C C . GLY A 1 106 ? -5.441 0.109 14.234 1 92.81 106 GLY A C 1
ATOM 756 O O . GLY A 1 106 ? -5.34 -1.054 13.836 1 92.81 106 GLY A O 1
ATOM 757 N N . ARG A 1 107 ? -5.707 1.105 13.43 1 96.12 107 ARG A N 1
ATOM 758 C CA . ARG A 1 107 ? -5.707 0.984 11.977 1 96.12 107 ARG A CA 1
ATOM 759 C C . ARG A 1 107 ? -4.922 2.121 11.328 1 96.12 107 ARG A C 1
ATOM 761 O O . ARG A 1 107 ? -5.094 3.287 11.695 1 96.12 107 ARG A O 1
ATOM 768 N N . TRP A 1 108 ? -4.105 1.729 10.391 1 97.31 108 TRP A N 1
ATOM 769 C CA . TRP A 1 108 ? -3.359 2.746 9.656 1 97.31 108 TRP A CA 1
ATOM 770 C C . TRP A 1 108 ? -4.289 3.574 8.781 1 97.31 108 TRP A C 1
ATOM 772 O O . TRP A 1 108 ? -5.297 3.064 8.273 1 97.31 108 TRP A O 1
ATOM 782 N N . LYS A 1 109 ? -3.896 4.918 8.664 1 97.94 109 LYS A N 1
ATOM 783 C CA . LYS A 1 109 ? -4.41 5.633 7.496 1 97.94 109 LYS A CA 1
ATOM 784 C C . LYS A 1 109 ? -4.07 4.895 6.203 1 97.94 109 LYS A C 1
ATOM 786 O O . LYS A 1 109 ? -3.031 4.238 6.113 1 97.94 109 LYS A O 1
ATOM 791 N N . PRO A 1 110 ? -5.098 4.816 5.23 1 98.06 110 PRO A N 1
ATOM 792 C CA . PRO A 1 110 ? -6.293 5.66 5.141 1 98.06 110 PRO A CA 1
ATOM 793 C C . PRO A 1 110 ? -7.555 4.945 5.609 1 98.06 110 PRO A C 1
ATOM 795 O O . PRO A 1 110 ? -8.633 5.164 5.051 1 98.06 110 PRO A O 1
ATOM 798 N N . ALA A 1 111 ? -7.453 3.998 6.488 1 98.06 111 ALA A N 1
ATOM 799 C CA . ALA A 1 111 ? -8.664 3.455 7.094 1 98.06 111 ALA A CA 1
ATOM 800 C C . ALA A 1 111 ? -9.484 4.559 7.754 1 98.06 111 ALA A C 1
ATOM 802 O O . ALA A 1 111 ? -8.938 5.422 8.438 1 98.06 111 ALA A O 1
ATOM 803 N N . ARG A 1 112 ? -10.742 4.477 7.629 1 97.81 112 ARG A N 1
ATOM 804 C CA . ARG A 1 112 ? -11.625 5.527 8.117 1 97.81 112 ARG A CA 1
ATOM 805 C C . ARG A 1 112 ? -11.508 5.691 9.625 1 97.81 112 ARG A C 1
ATOM 807 O O . ARG A 1 112 ? -11.688 6.789 10.156 1 97.81 112 ARG A O 1
ATOM 814 N N . GLU A 1 113 ? -11.164 4.633 10.328 1 97.69 113 GLU A N 1
ATOM 815 C CA . GLU A 1 113 ? -11.07 4.629 11.781 1 97.69 113 GLU A CA 1
ATOM 816 C C . GLU A 1 113 ? -9.984 5.586 12.273 1 97.69 113 GLU A C 1
ATOM 818 O O . GLU A 1 113 ? -10.109 6.176 13.344 1 97.69 113 GLU A O 1
ATOM 823 N N . ALA A 1 114 ? -8.93 5.703 11.477 1 97.94 114 ALA A N 1
ATOM 824 C CA . ALA A 1 114 ? -7.844 6.605 11.844 1 97.94 114 ALA A CA 1
ATOM 825 C C . ALA A 1 114 ? -8.328 8.055 11.898 1 97.94 114 ALA A C 1
ATOM 827 O O . ALA A 1 114 ? -8.031 8.773 12.852 1 97.94 114 ALA A O 1
ATOM 828 N N . TYR A 1 115 ? -9.102 8.445 10.906 1 98.62 115 TYR A N 1
ATOM 829 C CA . TYR A 1 115 ? -9.625 9.805 10.859 1 98.62 115 TYR A CA 1
ATOM 830 C C . TYR A 1 115 ? -10.703 10.008 11.922 1 98.62 115 TYR A C 1
ATOM 832 O O . TYR A 1 115 ? -10.789 11.078 12.531 1 98.62 115 TYR A O 1
ATOM 840 N N . ALA A 1 116 ? -11.531 8.984 12.156 1 98.31 116 ALA A N 1
ATOM 841 C CA . ALA A 1 116 ? -12.57 9.047 13.18 1 98.31 116 ALA A CA 1
ATOM 842 C C . ALA A 1 116 ? -11.961 9.305 14.555 1 98.31 116 ALA A C 1
ATOM 844 O O . ALA A 1 116 ? -12.516 10.07 15.352 1 98.31 116 ALA A O 1
ATOM 845 N N . HIS A 1 117 ? -10.867 8.656 14.797 1 97.62 117 HIS A N 1
ATOM 846 C CA . HIS A 1 117 ? -10.148 8.844 16.047 1 97.62 117 HIS A CA 1
ATOM 847 C C . HIS A 1 117 ? -9.766 10.312 16.234 1 97.62 117 HIS A C 1
ATOM 849 O O . HIS A 1 117 ? -9.961 10.867 17.328 1 97.62 117 HIS A O 1
ATOM 855 N N . ALA A 1 118 ? -9.242 10.977 15.219 1 98 118 ALA A N 1
ATOM 856 C CA . ALA A 1 118 ? -8.859 12.383 15.281 1 98 118 ALA A CA 1
ATOM 857 C C . ALA A 1 118 ? -10.07 13.281 15.484 1 98 118 ALA A C 1
ATOM 859 O O . ALA A 1 118 ? -10.023 14.234 16.266 1 98 118 ALA A O 1
ATOM 860 N N . LEU A 1 119 ? -11.148 12.93 14.82 1 98.44 119 LEU A N 1
ATOM 861 C CA . LEU A 1 119 ? -12.383 13.703 14.922 1 98.44 119 LEU A CA 1
ATOM 862 C C . LEU A 1 119 ? -12.969 13.609 16.328 1 98.44 119 LEU A C 1
ATOM 864 O O . LEU A 1 119 ? -13.43 14.609 16.875 1 98.44 119 LEU A O 1
ATOM 868 N N . GLU A 1 120 ? -12.93 12.414 16.844 1 98.19 120 GLU A N 1
ATOM 869 C CA . GLU A 1 120 ? -13.406 12.211 18.219 1 98.19 120 GLU A CA 1
ATOM 870 C C . GLU A 1 120 ? -12.578 13.016 19.219 1 98.19 120 GLU A C 1
ATOM 872 O O . GLU A 1 120 ? -13.133 13.641 20.125 1 98.19 120 GLU A O 1
ATOM 877 N N . THR A 1 121 ? -11.289 13.023 19.047 1 97.5 121 THR A N 1
ATOM 878 C CA . THR A 1 121 ? -10.391 13.773 19.922 1 97.5 121 THR A CA 1
ATOM 879 C C . THR A 1 121 ? -10.672 15.266 19.844 1 97.5 121 THR A C 1
ATOM 881 O O . THR A 1 121 ? -10.688 15.953 20.859 1 97.5 121 THR A O 1
ATOM 884 N N . ALA A 1 122 ? -10.883 15.734 18.625 1 97.62 122 ALA A N 1
ATOM 885 C CA . ALA A 1 122 ? -11.125 17.156 18.391 1 97.62 122 ALA A CA 1
ATOM 886 C C . ALA A 1 122 ? -12.539 17.547 18.812 1 97.62 122 ALA A C 1
ATOM 888 O O . ALA A 1 122 ? -12.828 18.734 19.016 1 97.62 122 ALA A O 1
ATOM 889 N N . GLY A 1 123 ? -13.453 16.578 18.812 1 98.38 123 GLY A N 1
ATOM 890 C CA . GLY A 1 123 ? -14.844 16.844 19.156 1 98.38 123 GLY A CA 1
ATOM 891 C C . GLY A 1 123 ? -15.594 17.562 18.047 1 98.38 123 GLY A C 1
ATOM 892 O O . GLY A 1 123 ? -16.375 18.469 18.328 1 98.38 123 GLY A O 1
ATOM 893 N N . VAL A 1 124 ? -15.367 17.266 16.797 1 98.44 124 VAL A N 1
ATOM 894 C CA . VAL A 1 124 ? -16.031 17.922 15.68 1 98.44 124 VAL A CA 1
ATOM 895 C C . VAL A 1 124 ? -16.531 16.875 14.688 1 98.44 124 VAL A C 1
ATOM 897 O O . VAL A 1 124 ? -15.984 15.773 14.602 1 98.44 124 VAL A O 1
ATOM 900 N N . PRO A 1 125 ? -17.625 17.172 13.969 1 98.38 125 PRO A N 1
ATOM 901 C CA . PRO A 1 125 ? -18.047 16.312 12.867 1 98.38 125 PRO A CA 1
ATOM 902 C C . PRO A 1 125 ? -17.125 16.406 11.656 1 98.38 125 PRO A C 1
ATOM 904 O O . PRO A 1 125 ? -16.359 17.359 11.531 1 98.38 125 PRO A O 1
ATOM 907 N N . PRO A 1 126 ? -17.141 15.469 10.789 1 98.38 126 PRO A N 1
ATOM 908 C CA . PRO A 1 126 ? -16.234 15.453 9.641 1 98.38 126 PRO A CA 1
ATOM 909 C C . PRO A 1 126 ? -16.328 16.719 8.797 1 98.38 126 PRO A C 1
ATOM 911 O O . PRO A 1 126 ? -15.312 17.219 8.312 1 98.38 126 PRO A O 1
ATOM 914 N N . GLY A 1 127 ? -17.438 17.25 8.68 1 97.94 127 GLY A N 1
ATOM 915 C CA . GLY A 1 127 ? -17.656 18.406 7.828 1 97.94 127 GLY A CA 1
ATOM 916 C C . GLY A 1 127 ? -17 19.672 8.359 1 97.94 127 GLY A C 1
ATOM 917 O O . GLY A 1 127 ? -16.891 20.672 7.641 1 97.94 127 GLY A O 1
ATOM 918 N N . GLU A 1 128 ? -16.453 19.562 9.578 1 98.12 128 GLU A N 1
ATOM 919 C CA . GLU A 1 128 ? -15.797 20.719 10.188 1 98.12 128 GLU A CA 1
ATOM 920 C C . GLU A 1 128 ? -14.297 20.484 10.336 1 98.12 128 GLU A C 1
ATOM 922 O O . GLU A 1 128 ? -13.625 21.188 11.109 1 98.12 128 GLU A O 1
ATOM 927 N N . ALA A 1 129 ? -13.797 19.531 9.633 1 98.56 129 ALA A N 1
ATOM 928 C CA . ALA A 1 129 ? -12.375 19.203 9.695 1 98.56 129 ALA A CA 1
ATOM 929 C C . ALA A 1 129 ? -11.75 19.234 8.305 1 98.56 129 ALA A C 1
ATOM 931 O O . ALA A 1 129 ? -12.391 18.875 7.32 1 98.56 129 ALA A O 1
ATOM 932 N N . LEU A 1 130 ? -10.531 19.656 8.25 1 98.75 130 LEU A N 1
ATOM 933 C CA . LEU A 1 130 ? -9.719 19.703 7.039 1 98.75 130 LEU A CA 1
ATOM 934 C C . LEU A 1 130 ? -8.43 18.906 7.223 1 98.75 130 LEU A C 1
ATOM 936 O O . LEU A 1 130 ? -7.645 19.188 8.125 1 98.75 130 LEU A O 1
ATOM 940 N N . LEU A 1 131 ? -8.242 17.906 6.461 1 98.88 131 LEU A N 1
ATOM 941 C CA . LEU A 1 131 ? -6.965 17.203 6.445 1 98.88 131 LEU A CA 1
ATOM 942 C C . LEU A 1 131 ? -6 17.844 5.461 1 98.88 131 LEU A C 1
ATOM 944 O O . LEU A 1 131 ? -6.348 18.062 4.297 1 98.88 131 LEU A O 1
ATOM 948 N N . VAL A 1 132 ? -4.891 18.141 5.93 1 98.81 132 VAL A N 1
ATOM 949 C CA . VAL A 1 132 ? -3.799 18.672 5.113 1 98.81 132 VAL A CA 1
ATOM 950 C C . VAL A 1 132 ? -2.719 17.609 4.945 1 98.81 132 VAL A C 1
ATOM 952 O O . VAL A 1 132 ? -2.193 17.078 5.934 1 98.81 132 VAL A O 1
ATOM 955 N N . SER A 1 133 ? -2.398 17.266 3.746 1 98.31 133 SER A N 1
ATOM 956 C CA . SER A 1 133 ? -1.419 16.219 3.512 1 98.31 133 SER A CA 1
ATOM 957 C C . SER A 1 133 ? -0.671 16.438 2.199 1 98.31 133 SER A C 1
ATOM 959 O O . SER A 1 133 ? -1.209 17.047 1.268 1 98.31 133 SER A O 1
ATOM 961 N N . VAL A 1 134 ? 0.507 15.93 2.131 1 97.19 134 VAL A N 1
ATOM 962 C CA . VAL A 1 134 ? 1.277 15.938 0.892 1 97.19 134 VAL A CA 1
ATOM 963 C C . VAL A 1 134 ? 1.009 14.656 0.108 1 97.19 134 VAL A C 1
ATOM 965 O O . VAL A 1 134 ? 1.432 14.531 -1.043 1 97.19 134 VAL A O 1
ATOM 968 N N . HIS A 1 135 ? 0.275 13.727 0.696 1 96.5 135 HIS A N 1
ATOM 969 C CA . HIS A 1 135 ? 0.08 12.414 0.085 1 96.5 135 HIS A CA 1
ATOM 970 C C . HIS A 1 135 ? -1.335 12.273 -0.466 1 96.5 135 HIS A C 1
ATOM 972 O O . HIS A 1 135 ? -2.305 12.258 0.296 1 96.5 135 HIS A O 1
ATOM 978 N N . PRO A 1 136 ? -1.51 11.953 -1.746 1 97.25 136 PRO A N 1
ATOM 979 C CA . PRO A 1 136 ? -2.844 11.82 -2.334 1 97.25 136 PRO A CA 1
ATOM 980 C C . PRO A 1 136 ? -3.652 10.688 -1.706 1 97.25 136 PRO A C 1
ATOM 982 O O . PRO A 1 136 ? -4.871 10.797 -1.562 1 97.25 136 PRO A O 1
ATOM 985 N N . TRP A 1 137 ? -2.998 9.617 -1.324 1 97.12 137 TRP A N 1
ATOM 986 C CA . TRP A 1 137 ? -3.732 8.523 -0.696 1 97.12 137 TRP A CA 1
ATOM 987 C C . TRP A 1 137 ? -4.348 8.969 0.626 1 97.12 137 TRP A C 1
ATOM 989 O O . TRP A 1 137 ? -5.402 8.469 1.024 1 97.12 137 TRP A O 1
ATOM 999 N N . ASP A 1 138 ? -3.676 9.852 1.349 1 98.31 138 ASP A N 1
ATOM 1000 C CA . ASP A 1 138 ? -4.176 10.406 2.602 1 98.31 138 ASP A CA 1
ATOM 1001 C C . ASP A 1 138 ? -5.332 11.375 2.35 1 98.31 138 ASP A C 1
ATOM 1003 O O . ASP A 1 138 ? -6.359 11.312 3.027 1 98.31 138 ASP A O 1
ATOM 1007 N N . THR A 1 139 ? -5.172 12.234 1.363 1 98.5 139 THR A N 1
ATOM 1008 C CA . THR A 1 139 ? -6.227 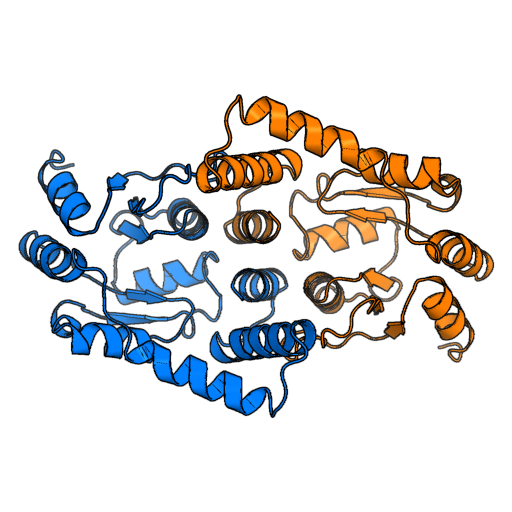13.164 0.978 1 98.5 139 THR A CA 1
ATOM 1009 C C . THR A 1 139 ? -7.477 12.406 0.526 1 98.5 139 THR A C 1
ATOM 1011 O O . THR A 1 139 ? -8.586 12.742 0.935 1 98.5 139 THR A O 1
ATOM 1014 N N . ASP A 1 140 ? -7.254 11.375 -0.248 1 98.56 140 ASP A N 1
ATOM 1015 C CA . ASP A 1 140 ? -8.359 10.547 -0.721 1 98.56 140 ASP A CA 1
ATOM 1016 C C . ASP A 1 140 ? -9.086 9.883 0.445 1 98.56 140 ASP A C 1
ATOM 1018 O O . ASP A 1 140 ? -10.312 9.945 0.532 1 98.56 140 ASP A O 1
ATOM 1022 N N . GLY A 1 141 ? -8.336 9.281 1.369 1 98.5 141 GLY A N 1
ATOM 1023 C CA . GLY A 1 141 ? -8.93 8.625 2.525 1 98.5 141 GLY A CA 1
ATOM 1024 C C . GLY A 1 141 ? -9.75 9.562 3.387 1 98.5 141 GLY A C 1
ATOM 1025 O O . GLY A 1 141 ? -10.867 9.227 3.785 1 98.5 141 GLY A O 1
ATOM 1026 N N . ALA A 1 142 ? -9.219 10.719 3.611 1 98.81 142 ALA A N 1
ATOM 1027 C CA . ALA A 1 142 ? -9.914 11.703 4.43 1 98.81 142 ALA A CA 1
ATOM 1028 C C . ALA A 1 142 ? -11.188 12.188 3.744 1 98.81 142 ALA A C 1
ATOM 1030 O O . ALA A 1 142 ? -12.227 12.352 4.391 1 98.81 142 ALA A O 1
ATOM 1031 N N . ALA A 1 143 ? -11.086 12.414 2.438 1 98.75 143 ALA A N 1
ATOM 1032 C CA . ALA A 1 143 ? -12.258 12.828 1.682 1 98.75 143 ALA A CA 1
ATOM 1033 C C . ALA A 1 143 ? -13.375 11.797 1.788 1 98.75 143 ALA A C 1
ATOM 1035 O O . ALA A 1 143 ? -14.539 12.148 2.029 1 98.75 143 ALA A O 1
ATOM 1036 N N . ARG A 1 144 ? -13.055 10.602 1.682 1 98.25 144 ARG A N 1
ATOM 1037 C CA . ARG A 1 144 ? -14.039 9.523 1.738 1 98.25 144 ARG A CA 1
ATOM 1038 C C . ARG A 1 144 ? -14.586 9.352 3.152 1 98.25 144 ARG A C 1
ATOM 1040 O O . ARG A 1 144 ? -15.664 8.789 3.342 1 98.25 144 ARG A O 1
ATOM 1047 N N . ALA A 1 145 ? -13.82 9.797 4.094 1 98.25 145 ALA A N 1
ATOM 1048 C CA . ALA A 1 145 ? -14.273 9.766 5.48 1 98.25 145 ALA A CA 1
ATOM 1049 C C . ALA A 1 145 ? -15.117 10.992 5.809 1 98.25 145 ALA A C 1
ATOM 1051 O O . ALA A 1 145 ? -15.602 11.141 6.934 1 98.25 145 ALA A O 1
ATOM 1052 N N . GLY A 1 146 ? -15.242 11.922 4.848 1 98.44 146 GLY A N 1
ATOM 1053 C CA . GLY A 1 146 ? -16.172 13.039 4.996 1 98.44 146 GLY A CA 1
ATOM 1054 C C . GLY A 1 146 ? -15.477 14.344 5.352 1 98.44 146 GLY A C 1
ATOM 1055 O O . GLY A 1 146 ? -16.141 15.367 5.551 1 98.44 146 GLY A O 1
ATOM 1056 N N . LEU A 1 147 ? -14.156 14.367 5.453 1 98.75 147 LEU A N 1
ATOM 1057 C CA . LEU A 1 147 ? -13.422 15.586 5.762 1 98.75 147 LEU A CA 1
ATOM 1058 C C . LEU A 1 147 ? -13.195 16.422 4.504 1 98.75 147 LEU A C 1
ATOM 1060 O O . LEU A 1 147 ? -13.148 15.883 3.395 1 98.75 147 LEU A O 1
ATOM 1064 N N . ALA A 1 148 ? -13.086 17.734 4.664 1 98.62 148 ALA A N 1
ATOM 1065 C CA . ALA A 1 148 ? -12.438 18.531 3.619 1 98.62 148 ALA A CA 1
ATOM 1066 C C . ALA A 1 148 ? -10.953 18.188 3.518 1 98.62 148 ALA A C 1
ATOM 1068 O O . ALA A 1 148 ? -10.367 17.625 4.449 1 98.62 148 ALA A O 1
ATOM 1069 N N . THR A 1 149 ? -10.383 18.516 2.35 1 98.81 149 THR A N 1
ATOM 1070 C CA . THR A 1 149 ? -9 18.094 2.162 1 98.81 149 THR A CA 1
ATOM 1071 C C . THR A 1 149 ? -8.195 19.172 1.453 1 98.81 149 THR A C 1
ATOM 1073 O O . THR A 1 149 ? -8.727 19.906 0.606 1 98.81 149 THR A O 1
ATOM 1076 N N . ALA A 1 150 ? -6.969 19.234 1.813 1 98.81 150 ALA A N 1
ATOM 1077 C CA . ALA A 1 150 ? -5.977 20.078 1.153 1 98.81 150 ALA A CA 1
ATOM 1078 C C . ALA A 1 150 ? -4.73 19.281 0.786 1 98.81 150 ALA A C 1
ATOM 1080 O O . ALA A 1 150 ? -4.121 18.641 1.646 1 98.81 150 ALA A O 1
ATOM 1081 N N . TRP A 1 151 ? -4.438 19.359 -0.48 1 98.69 151 TRP A N 1
ATOM 1082 C CA . TRP A 1 151 ? -3.232 18.719 -0.991 1 98.69 151 TRP A CA 1
ATOM 1083 C C . TRP A 1 151 ? -2.088 19.719 -1.114 1 98.69 151 TRP A C 1
ATOM 1085 O O . TRP A 1 151 ? -2.205 20.719 -1.826 1 98.69 151 TRP A O 1
ATOM 1095 N N . LEU A 1 152 ? -0.988 19.484 -0.33 1 98.31 152 LEU A N 1
ATOM 1096 C CA . LEU A 1 152 ? 0.232 20.266 -0.508 1 98.31 152 LEU A CA 1
ATOM 1097 C C . LEU A 1 152 ? 1.124 19.641 -1.576 1 98.31 152 LEU A C 1
ATOM 1099 O O . LEU A 1 152 ? 1.72 18.578 -1.354 1 98.31 152 LEU A O 1
ATOM 1103 N N . HIS A 1 153 ? 1.205 20.234 -2.719 1 95.38 153 HIS A N 1
ATOM 1104 C CA . HIS A 1 153 ? 1.985 19.688 -3.82 1 95.38 153 HIS A CA 1
ATOM 1105 C C . HIS A 1 153 ? 3.371 20.328 -3.887 1 95.38 153 HIS A C 1
ATOM 1107 O O . HIS A 1 153 ? 3.592 21.266 -4.656 1 95.38 153 HIS A O 1
ATOM 1113 N N . ARG A 1 154 ? 4.32 19.703 -3.268 1 92.56 154 ARG A N 1
ATOM 1114 C CA . ARG A 1 154 ? 5.676 20.234 -3.15 1 92.56 154 ARG A CA 1
ATOM 1115 C C . ARG A 1 154 ? 6.543 19.781 -4.32 1 92.56 154 ARG A C 1
ATOM 1117 O O . ARG A 1 154 ? 7.684 20.219 -4.457 1 92.56 154 ARG A O 1
ATOM 1124 N N . THR A 1 155 ? 5.973 18.844 -5.184 1 89.44 155 THR A N 1
ATOM 1125 C CA . THR A 1 155 ? 6.68 18.312 -6.34 1 89.44 155 THR A CA 1
ATOM 1126 C C . THR A 1 155 ? 5.836 18.453 -7.605 1 89.44 155 THR A C 1
ATOM 1128 O O . THR A 1 155 ? 4.645 18.766 -7.531 1 89.44 155 THR A O 1
ATOM 1131 N N . PRO A 1 156 ? 6.426 18.297 -8.727 1 87.5 156 PRO A N 1
ATOM 1132 C CA . PRO A 1 156 ? 5.676 18.422 -9.977 1 87.5 156 PRO A CA 1
ATOM 1133 C C . PRO A 1 156 ? 4.797 17.203 -10.258 1 87.5 156 PRO A C 1
ATOM 1135 O O . PRO A 1 156 ? 4.109 17.141 -11.273 1 87.5 156 PRO A O 1
ATOM 1138 N N . GLU A 1 157 ? 4.758 16.266 -9.398 1 91.56 157 GLU A N 1
ATOM 1139 C CA . GLU A 1 157 ? 3.955 15.055 -9.594 1 91.56 157 GLU A CA 1
ATOM 1140 C C . GLU A 1 157 ? 2.465 15.383 -9.609 1 91.56 157 GLU A C 1
ATOM 1142 O O . GLU A 1 157 ? 1.988 16.172 -8.797 1 91.56 157 GLU A O 1
ATOM 1147 N N . PRO A 1 158 ? 1.775 14.805 -10.555 1 93.19 158 PRO A N 1
ATOM 1148 C CA . PRO A 1 158 ? 0.34 15.086 -10.641 1 93.19 158 PRO A CA 1
ATOM 1149 C C . PRO A 1 158 ? -0.465 14.352 -9.57 1 93.19 158 PRO A C 1
ATOM 1151 O O . PRO A 1 158 ? -0.043 13.297 -9.086 1 93.19 158 PRO A O 1
ATOM 1154 N N . TYR A 1 159 ? -1.577 14.922 -9.219 1 96.38 159 TYR A N 1
ATOM 1155 C CA . TYR A 1 159 ? -2.543 14.227 -8.375 1 96.38 159 TYR A CA 1
ATOM 1156 C C . TYR A 1 159 ? -3.174 13.055 -9.125 1 96.38 159 TYR A C 1
ATOM 1158 O O . TYR A 1 159 ? -3.578 13.203 -10.281 1 96.38 159 TYR A O 1
ATOM 1166 N N . PRO A 1 160 ? -3.301 11.938 -8.5 1 96.44 160 PRO A N 1
ATOM 1167 C CA . PRO A 1 160 ? -3.838 10.781 -9.227 1 96.44 160 PRO A CA 1
ATOM 1168 C C . PRO A 1 160 ? -5.289 10.977 -9.656 1 96.44 160 PRO A C 1
ATOM 1170 O O . PRO A 1 160 ? -6.109 11.461 -8.867 1 96.44 160 PRO A O 1
ATOM 1173 N N . ARG A 1 161 ? -5.633 10.516 -10.859 1 95.81 161 ARG A N 1
ATOM 1174 C CA . ARG A 1 161 ? -6.996 10.617 -11.375 1 95.81 161 ARG A CA 1
ATOM 1175 C C . ARG A 1 161 ? -7.934 9.664 -10.641 1 95.81 161 ARG A C 1
ATOM 1177 O O . ARG A 1 161 ? -9.141 9.906 -10.562 1 95.81 161 ARG A O 1
ATOM 1184 N N . THR A 1 162 ? -7.406 8.648 -10.016 1 96.56 162 THR A N 1
ATOM 1185 C CA . THR A 1 162 ? -8.203 7.633 -9.344 1 96.56 162 THR A CA 1
ATOM 1186 C C . THR A 1 162 ? -8.594 8.102 -7.938 1 96.56 162 THR A C 1
ATOM 1188 O O . THR A 1 162 ? -9.445 7.488 -7.289 1 96.56 162 THR A O 1
ATOM 1191 N N . ALA A 1 163 ? -7.969 9.133 -7.457 1 97.56 163 ALA A N 1
ATOM 1192 C CA . ALA A 1 163 ? -8.234 9.633 -6.113 1 97.56 163 ALA A CA 1
ATOM 1193 C C . ALA A 1 163 ? -9.32 10.703 -6.133 1 97.56 163 ALA A C 1
ATOM 1195 O O . ALA A 1 163 ? -9.508 11.391 -7.141 1 97.56 163 ALA A O 1
ATOM 1196 N N . HIS A 1 164 ? -9.992 10.852 -5.051 1 97.38 164 HIS A N 1
ATOM 1197 C CA . HIS A 1 164 ? -10.914 11.969 -4.887 1 97.38 164 HIS A CA 1
ATOM 1198 C C . HIS A 1 164 ? -10.188 13.305 -4.965 1 97.38 164 HIS A C 1
ATOM 1200 O O . HIS A 1 164 ? -9.164 13.5 -4.301 1 97.38 164 HIS A O 1
ATOM 1206 N N . PRO A 1 165 ? -10.695 14.172 -5.742 1 97.25 165 PRO A N 1
ATOM 1207 C CA . PRO A 1 165 ? -10.016 15.469 -5.844 1 97.25 165 PRO A CA 1
ATOM 1208 C C . PRO A 1 165 ? -10 16.234 -4.52 1 97.25 165 PRO A C 1
ATOM 1210 O O . PRO A 1 165 ? -10.984 16.188 -3.77 1 97.25 165 PRO A O 1
ATOM 1213 N N . PRO A 1 166 ? -8.922 16.844 -4.266 1 98.19 166 PRO A N 1
ATOM 1214 C CA . PRO A 1 166 ? -8.891 17.641 -3.039 1 98.19 166 PRO A CA 1
ATOM 1215 C C . PRO A 1 166 ? -9.727 18.922 -3.145 1 98.19 166 PRO A C 1
ATOM 1217 O O . PRO A 1 166 ? -9.898 19.469 -4.238 1 98.19 166 PRO A O 1
ATOM 1220 N N . ASP A 1 167 ? -10.18 19.391 -2.029 1 98.38 167 ASP A N 1
ATOM 1221 C CA . ASP A 1 167 ? -10.93 20.641 -1.982 1 98.38 167 ASP A CA 1
ATOM 1222 C C . ASP A 1 167 ? -10 21.844 -2.176 1 98.38 167 ASP A C 1
ATOM 1224 O O . ASP A 1 167 ? -10.406 22.844 -2.756 1 98.38 167 ASP A O 1
ATOM 1228 N N . TRP A 1 168 ? -8.781 21.719 -1.659 1 98.25 168 TRP A N 1
ATOM 1229 C CA . TRP A 1 168 ? -7.766 22.766 -1.771 1 98.25 168 TRP A CA 1
ATOM 1230 C C . TRP A 1 168 ? -6.453 22.188 -2.293 1 98.25 168 TRP A C 1
ATOM 1232 O O . TRP A 1 168 ? -6.156 21 -2.086 1 98.25 168 TRP A O 1
ATOM 1242 N N . SER A 1 169 ? -5.742 22.969 -3 1 98 169 SER A N 1
ATOM 1243 C CA . SER A 1 169 ? -4.367 22.688 -3.402 1 98 169 SER A CA 1
ATOM 1244 C C . SER A 1 169 ? -3.449 23.875 -3.107 1 98 169 SER A C 1
ATOM 1246 O O . SER A 1 169 ? -3.814 25.031 -3.354 1 98 169 SER A O 1
ATOM 1248 N N . ALA A 1 170 ? -2.309 23.609 -2.514 1 98.06 170 ALA A N 1
ATOM 1249 C CA . ALA A 1 170 ? -1.354 24.656 -2.16 1 98.06 170 ALA A CA 1
ATOM 1250 C C . ALA A 1 170 ? 0.082 24.141 -2.25 1 98.06 170 ALA A C 1
ATOM 1252 O O . ALA A 1 170 ? 0.316 22.922 -2.256 1 98.06 170 ALA A O 1
ATOM 1253 N N . THR A 1 171 ? 1.049 25 -2.256 1 97.25 171 THR A N 1
ATOM 1254 C CA . THR A 1 171 ? 2.453 24.625 -2.393 1 97.25 171 THR A CA 1
ATOM 1255 C C . THR A 1 171 ? 3.111 24.5 -1.022 1 97.25 171 THR A C 1
ATOM 1257 O O . THR A 1 171 ? 4.258 24.047 -0.92 1 97.25 171 THR A O 1
ATOM 1260 N N . GLY A 1 172 ? 2.393 24.891 0.012 1 97.75 172 GLY A N 1
ATOM 1261 C CA . GLY A 1 172 ? 2.836 24.812 1.396 1 97.75 172 GLY A CA 1
ATOM 1262 C C . GLY A 1 172 ? 1.777 25.266 2.385 1 97.75 172 GLY A C 1
ATOM 1263 O O . GLY A 1 172 ? 0.679 25.672 1.988 1 97.75 172 GLY A O 1
ATOM 1264 N N . VAL A 1 173 ? 2.119 25.156 3.629 1 98.25 173 VAL A N 1
ATOM 1265 C CA . VAL A 1 173 ? 1.161 25.469 4.684 1 98.25 173 VAL A CA 1
ATOM 1266 C C . VAL A 1 173 ? 0.86 26.969 4.684 1 98.25 173 VAL A C 1
ATOM 1268 O O . VAL A 1 173 ? -0.286 27.375 4.883 1 98.25 173 VAL A O 1
ATOM 1271 N N . ALA A 1 174 ? 1.877 27.797 4.445 1 97.69 174 ALA A N 1
ATOM 1272 C CA . ALA A 1 174 ? 1.667 29.234 4.402 1 97.69 174 ALA A CA 1
ATOM 1273 C C . ALA A 1 174 ? 0.764 29.625 3.232 1 97.69 174 ALA A C 1
ATOM 1275 O O . ALA A 1 174 ? -0.131 30.453 3.383 1 97.69 174 ALA A O 1
ATOM 1276 N N . ASP A 1 175 ? 1.03 29.016 2.076 1 98.06 175 ASP A N 1
ATOM 1277 C CA . ASP A 1 175 ? 0.182 29.219 0.906 1 98.06 175 ASP A CA 1
ATOM 1278 C C . ASP A 1 175 ? -1.255 28.781 1.185 1 98.06 175 ASP A C 1
ATOM 1280 O O . ASP A 1 175 ? -2.203 29.484 0.82 1 98.06 175 ASP A O 1
ATOM 1284 N N . LEU A 1 176 ? -1.445 27.672 1.845 1 98.44 176 LEU A N 1
ATOM 1285 C CA . LEU A 1 176 ? -2.775 27.188 2.199 1 98.44 176 LEU A CA 1
ATOM 1286 C C . LEU A 1 176 ? -3.486 28.172 3.117 1 98.44 176 LEU A C 1
ATOM 1288 O O . LEU A 1 176 ? -4.664 28.469 2.918 1 98.44 176 LEU A O 1
ATOM 1292 N N . ALA A 1 177 ? -2.768 28.656 4.141 1 98.06 177 ALA A N 1
ATOM 1293 C CA . ALA A 1 177 ? -3.35 29.625 5.07 1 98.06 177 ALA A CA 1
ATOM 1294 C C . ALA A 1 177 ? -3.879 30.844 4.332 1 98.06 177 ALA A C 1
ATOM 1296 O O . ALA A 1 177 ? -4.977 31.328 4.617 1 98.06 177 ALA A O 1
ATOM 1297 N N . ALA A 1 178 ? -3.109 31.344 3.387 1 97.56 178 ALA A N 1
ATOM 1298 C CA . ALA A 1 178 ? -3.502 32.5 2.604 1 97.56 178 ALA A CA 1
ATOM 1299 C C . ALA A 1 178 ? -4.762 32.219 1.788 1 97.56 178 ALA A C 1
ATOM 1301 O O . ALA A 1 178 ? -5.652 33.062 1.697 1 97.56 178 ALA A O 1
ATOM 1302 N N . ARG A 1 179 ? -4.852 31.062 1.192 1 97.62 179 ARG A N 1
ATOM 1303 C CA . ARG A 1 179 ? -5.988 30.688 0.365 1 97.62 179 ARG A CA 1
ATOM 1304 C C . ARG A 1 179 ? -7.25 30.531 1.207 1 97.62 179 ARG A C 1
ATOM 1306 O O . ARG A 1 179 ? -8.336 30.938 0.786 1 97.62 179 ARG A O 1
ATOM 1313 N N . LEU A 1 180 ? -7.105 29.906 2.381 1 97.38 180 LEU A N 1
ATOM 1314 C CA . LEU A 1 180 ? -8.242 29.719 3.273 1 97.38 180 LEU A CA 1
ATOM 1315 C C . LEU A 1 180 ? -8.781 31.062 3.748 1 97.38 180 LEU A C 1
ATOM 1317 O O . LEU A 1 180 ? -10 31.234 3.889 1 97.38 180 LEU A O 1
ATOM 1321 N N . LYS A 1 181 ? -7.898 31.953 4.016 1 94.88 181 LYS A N 1
ATOM 1322 C CA . LYS A 1 181 ? -8.289 33.281 4.457 1 94.88 181 LYS A CA 1
ATOM 1323 C C . LYS A 1 181 ? -9.07 34.031 3.367 1 94.88 181 LYS A C 1
ATOM 1325 O O . LYS A 1 181 ? -10.008 34.781 3.658 1 94.88 181 LYS A O 1
ATOM 1330 N N . ALA A 1 182 ? -8.711 33.781 2.098 1 93.19 182 ALA A N 1
ATOM 1331 C CA . ALA A 1 182 ? -9.305 34.5 0.958 1 93.19 182 ALA A CA 1
ATOM 1332 C C . ALA A 1 182 ? -10.648 33.875 0.582 1 93.19 182 ALA A C 1
ATOM 1334 O O . ALA A 1 182 ? -11.422 34.5 -0.169 1 93.19 182 ALA A O 1
ATOM 1335 N N . ALA A 1 183 ? -10.914 32.688 1.033 1 87.88 183 ALA A N 1
ATOM 1336 C CA . ALA A 1 183 ? -12.156 32.031 0.665 1 87.88 183 ALA A CA 1
ATOM 1337 C C . ALA A 1 183 ? -13.367 32.688 1.294 1 87.88 183 ALA A C 1
ATOM 1339 O O . ALA A 1 183 ? -13.312 33.125 2.447 1 87.88 183 ALA A O 1
ATOM 1340 N N . PRO A 1 184 ? -14.336 32.938 0.555 1 77.69 184 PRO A N 1
ATOM 1341 C CA . PRO A 1 184 ? -15.539 33.562 1.112 1 77.69 184 PRO A CA 1
ATOM 1342 C C . PRO A 1 184 ? -16.172 32.719 2.232 1 77.69 184 PRO A C 1
ATOM 1344 O O . PRO A 1 184 ? -16.062 31.484 2.229 1 77.69 184 PRO A O 1
ATOM 1347 N N . ALA A 1 185 ? -16.438 33.344 3.326 1 66.5 185 ALA A N 1
ATOM 1348 C CA . ALA A 1 185 ? -17.109 32.688 4.438 1 66.5 185 ALA A CA 1
ATOM 1349 C C . ALA A 1 185 ? -18.266 31.812 3.939 1 66.5 185 ALA A C 1
ATOM 1351 O O . ALA A 1 185 ? -19.016 32.219 3.064 1 66.5 185 ALA A O 1
ATOM 1352 N N . ALA A 1 186 ? -18.031 30.484 4.199 1 53.31 186 ALA A N 1
ATOM 1353 C CA . ALA A 1 186 ? -19.172 29.656 3.824 1 53.31 186 ALA A CA 1
ATOM 1354 C C . ALA A 1 186 ? -20.438 30.125 4.523 1 53.31 186 ALA A C 1
ATOM 1356 O O . ALA A 1 186 ? -20.391 30.656 5.637 1 53.31 186 ALA A O 1
ATOM 1357 N N . MET B 1 1 ? 2.457 1.721 -7.629 1 74.69 1 MET B N 1
ATOM 1358 C CA . MET B 1 1 ? 1.218 1.158 -8.156 1 74.69 1 MET B CA 1
ATOM 1359 C C . MET B 1 1 ? 0.508 0.314 -7.105 1 74.69 1 MET B C 1
ATOM 1361 O O . MET B 1 1 ? -0.583 0.666 -6.652 1 74.69 1 MET B O 1
ATOM 1365 N N . LEU B 1 2 ? 1.137 -0.594 -6.52 1 79.44 2 LEU B N 1
ATOM 1366 C CA . LEU B 1 2 ? 0.474 -1.478 -5.566 1 79.44 2 LEU B CA 1
ATOM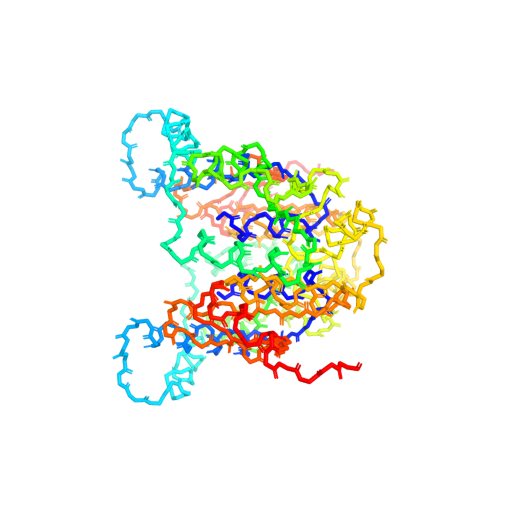 1367 C C . LEU B 1 2 ? 0.06 -0.713 -4.312 1 79.44 2 LEU B C 1
ATOM 1369 O O . LEU B 1 2 ? -1.072 -0.849 -3.842 1 79.44 2 LEU B O 1
ATOM 1373 N N . ARG B 1 3 ? 0.885 0.142 -3.939 1 86 3 ARG B N 1
ATOM 1374 C CA . ARG B 1 3 ? 0.579 0.95 -2.764 1 86 3 ARG B CA 1
ATOM 1375 C C . ARG B 1 3 ? -0.706 1.746 -2.967 1 86 3 ARG B C 1
ATOM 1377 O O . ARG B 1 3 ? -1.578 1.759 -2.096 1 86 3 ARG B O 1
ATOM 1384 N N . ASP B 1 4 ? -0.768 2.297 -4.098 1 91.44 4 ASP B N 1
ATOM 1385 C CA . ASP B 1 4 ? -1.885 3.199 -4.359 1 91.44 4 ASP B CA 1
ATOM 1386 C C . ASP B 1 4 ? -3.191 2.426 -4.516 1 91.44 4 ASP B C 1
ATOM 1388 O O . ASP B 1 4 ? -4.242 2.865 -4.039 1 91.44 4 ASP B O 1
ATOM 1392 N N . GLY B 1 5 ? -3.158 1.269 -5.176 1 94.44 5 GLY B N 1
ATOM 1393 C CA . GLY B 1 5 ? -4.348 0.44 -5.297 1 94.44 5 GLY B CA 1
ATOM 1394 C C . GLY B 1 5 ? -4.836 -0.101 -3.965 1 94.44 5 GLY B C 1
ATOM 1395 O O . GLY B 1 5 ? -6.035 -0.098 -3.689 1 94.44 5 GLY B O 1
ATOM 1396 N N . VAL B 1 6 ? -3.916 -0.495 -3.141 1 96.62 6 VAL B N 1
ATOM 1397 C CA . VAL B 1 6 ? -4.246 -1.036 -1.826 1 96.62 6 VAL B CA 1
ATOM 1398 C C . VAL B 1 6 ? -4.797 0.073 -0.934 1 96.62 6 VAL B C 1
ATOM 1400 O O . VAL B 1 6 ? -5.789 -0.123 -0.229 1 96.62 6 VAL B O 1
ATOM 1403 N N . ALA B 1 7 ? -4.176 1.22 -1.006 1 97.38 7 ALA B N 1
ATOM 1404 C CA . ALA B 1 7 ? -4.645 2.355 -0.217 1 97.38 7 ALA B CA 1
ATOM 1405 C C . ALA B 1 7 ? -6.055 2.77 -0.633 1 97.38 7 ALA B C 1
ATOM 1407 O O . ALA B 1 7 ? -6.902 3.051 0.217 1 97.38 7 ALA B O 1
ATOM 1408 N N . LEU B 1 8 ? -6.242 2.803 -1.929 1 97 8 LEU B N 1
ATOM 1409 C CA . LEU B 1 8 ? -7.562 3.145 -2.451 1 97 8 LEU B CA 1
ATOM 1410 C C . LEU B 1 8 ? -8.617 2.16 -1.953 1 97 8 LEU B C 1
ATOM 1412 O O . LEU B 1 8 ? -9.695 2.566 -1.525 1 97 8 LEU B O 1
ATOM 1416 N N . THR B 1 9 ? -8.305 0.92 -1.963 1 97.38 9 THR B N 1
ATOM 1417 C CA . THR B 1 9 ? -9.211 -0.12 -1.497 1 97.38 9 THR B CA 1
ATOM 1418 C C . THR B 1 9 ? -9.492 0.037 -0.006 1 97.38 9 THR B C 1
ATOM 1420 O O . THR B 1 9 ? -10.641 -0.066 0.427 1 97.38 9 THR B O 1
ATOM 1423 N N . LEU B 1 10 ? -8.477 0.32 0.767 1 97.44 10 LEU B N 1
ATOM 1424 C CA . LEU B 1 10 ? -8.625 0.495 2.207 1 97.44 10 LEU B CA 1
ATOM 1425 C C . LEU B 1 10 ? -9.523 1.689 2.521 1 97.44 10 LEU B C 1
ATOM 1427 O O . LEU B 1 10 ? -10.305 1.651 3.473 1 97.44 10 LEU B O 1
ATOM 1431 N N . ALA B 1 11 ? -9.477 2.738 1.704 1 97 11 ALA B N 1
ATOM 1432 C CA . ALA B 1 11 ? -10.242 3.967 1.897 1 97 11 ALA B CA 1
ATOM 1433 C C . ALA B 1 11 ? -11.695 3.789 1.447 1 97 11 ALA B C 1
ATOM 1435 O O . ALA B 1 11 ? -12.531 4.668 1.666 1 97 11 ALA B O 1
ATOM 1436 N N . GLY B 1 12 ? -11.984 2.695 0.776 1 95.69 12 GLY B N 1
ATOM 1437 C CA . GLY B 1 12 ? -13.336 2.428 0.312 1 95.69 12 GLY B CA 1
ATOM 1438 C C . GLY B 1 12 ? -13.547 2.783 -1.147 1 95.69 12 GLY B C 1
ATOM 1439 O O . GLY B 1 12 ? -14.688 2.826 -1.623 1 95.69 12 GLY B O 1
ATOM 1440 N N . GLY B 1 13 ? -12.445 3.076 -1.836 1 94.81 13 GLY B N 1
ATOM 1441 C CA . GLY B 1 13 ? -12.523 3.359 -3.26 1 94.81 13 GLY B CA 1
ATOM 1442 C C . GLY B 1 13 ? -12.242 2.146 -4.125 1 94.81 13 GLY B C 1
ATOM 1443 O O . GLY B 1 13 ? -12.086 1.034 -3.617 1 94.81 13 GLY B O 1
ATOM 1444 N N . GLY B 1 14 ? -12.281 2.422 -5.41 1 93.88 14 GLY B N 1
ATOM 1445 C CA . GLY B 1 14 ? -12 1.375 -6.379 1 93.88 14 GLY B CA 1
ATOM 1446 C C . GLY B 1 14 ? -11.531 1.912 -7.719 1 93.88 14 GLY B C 1
ATOM 1447 O O . GLY B 1 14 ? -11.977 2.973 -8.156 1 93.88 14 GLY B O 1
ATOM 1448 N N . ALA B 1 15 ? -10.617 1.197 -8.258 1 94.62 15 ALA B N 1
ATOM 1449 C CA . ALA B 1 15 ? -10.102 1.48 -9.594 1 94.62 15 ALA B CA 1
ATOM 1450 C C . ALA B 1 15 ? -9.523 0.223 -10.242 1 94.62 15 ALA B C 1
ATOM 1452 O O . ALA B 1 15 ? -9.156 -0.725 -9.547 1 94.62 15 ALA B O 1
ATOM 1453 N N . SER B 1 16 ? -9.492 0.249 -11.555 1 92.62 16 SER B N 1
ATOM 1454 C CA . SER B 1 16 ? -8.844 -0.866 -12.242 1 92.62 16 SER B CA 1
ATOM 1455 C C . SER B 1 16 ? -7.324 -0.798 -12.094 1 92.62 16 SER B C 1
ATOM 1457 O O . SER B 1 16 ? -6.773 0.259 -11.781 1 92.62 16 SER B O 1
ATOM 1459 N N . PHE B 1 17 ? -6.6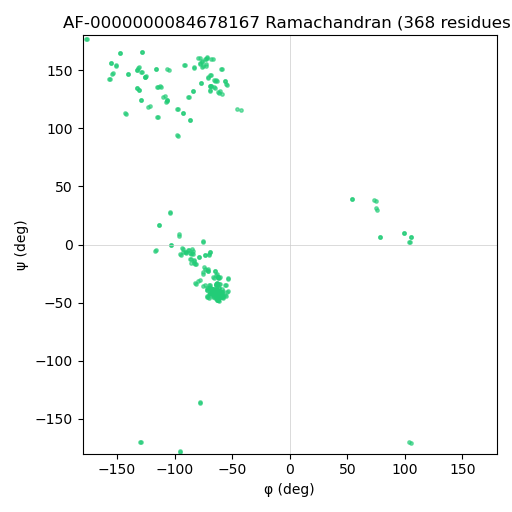8 -1.924 -12.289 1 92.38 17 PHE B N 1
ATOM 1460 C CA . PHE B 1 17 ? -5.223 -1.959 -12.281 1 92.38 17 PHE B CA 1
ATOM 1461 C C . PHE B 1 17 ? -4.652 -1.026 -13.344 1 92.38 17 PHE B C 1
ATOM 1463 O O . PHE B 1 17 ? -3.689 -0.302 -13.086 1 92.38 17 PHE B O 1
ATOM 1470 N N . ALA B 1 18 ? -5.328 -1.01 -14.477 1 90.56 18 ALA B N 1
ATOM 1471 C CA . ALA B 1 18 ? -4.871 -0.171 -15.578 1 90.56 18 ALA B CA 1
ATOM 1472 C C . ALA B 1 18 ? -4.922 1.308 -15.203 1 90.56 18 ALA B C 1
ATOM 1474 O O . ALA B 1 18 ? -4.004 2.066 -15.523 1 90.56 18 ALA B O 1
ATOM 1475 N N . ASP B 1 19 ? -5.949 1.721 -14.523 1 93.44 19 ASP B N 1
ATOM 1476 C CA . ASP B 1 19 ? -6.082 3.117 -14.125 1 93.44 19 ASP B CA 1
ATOM 1477 C C . ASP B 1 19 ? -5.008 3.5 -13.109 1 93.44 19 ASP B C 1
ATOM 1479 O O . ASP B 1 19 ? -4.402 4.57 -13.211 1 93.44 19 ASP B O 1
ATOM 1483 N N . VAL B 1 20 ? -4.793 2.629 -12.109 1 94.69 20 VAL B N 1
ATOM 1484 C CA . VAL B 1 20 ? -3.785 2.893 -11.094 1 94.69 20 VAL B CA 1
ATOM 1485 C C . VAL B 1 20 ? -2.396 2.9 -11.727 1 94.69 20 VAL B C 1
ATOM 1487 O O . VAL B 1 20 ? -1.563 3.75 -11.398 1 94.69 20 VAL B O 1
ATOM 1490 N N . ALA B 1 21 ? -2.154 1.97 -12.625 1 92.75 21 ALA B N 1
ATOM 1491 C CA . ALA B 1 21 ? -0.882 1.911 -13.344 1 92.75 21 ALA B CA 1
ATOM 1492 C C . ALA B 1 21 ? -0.649 3.184 -14.148 1 92.75 21 ALA B C 1
ATOM 1494 O O . ALA B 1 21 ? 0.467 3.709 -14.188 1 92.75 21 ALA B O 1
ATOM 1495 N N . ALA B 1 22 ? -1.696 3.645 -14.805 1 93.06 22 ALA B N 1
ATOM 1496 C CA . ALA B 1 22 ? -1.589 4.871 -15.586 1 93.06 22 ALA B CA 1
ATOM 1497 C C . ALA B 1 22 ? -1.18 6.051 -14.703 1 93.06 22 ALA B C 1
ATOM 1499 O O . ALA B 1 22 ? -0.308 6.84 -15.078 1 93.06 22 ALA B O 1
ATOM 1500 N N . ASP B 1 23 ? -1.79 6.18 -13.531 1 95.12 23 ASP B N 1
ATOM 1501 C CA . ASP B 1 23 ? -1.427 7.234 -12.586 1 95.12 23 ASP B CA 1
ATOM 1502 C C . ASP B 1 23 ? 0.033 7.105 -12.156 1 95.12 23 ASP B C 1
ATOM 1504 O O . ASP B 1 23 ? 0.746 8.109 -12.055 1 95.12 23 ASP B O 1
ATOM 1508 N N . GLY B 1 24 ? 0.412 5.867 -11.867 1 94 24 GLY B N 1
ATOM 1509 C CA . GLY B 1 24 ? 1.799 5.625 -11.508 1 94 24 GLY B CA 1
ATOM 1510 C C . GLY B 1 24 ? 2.781 6.02 -12.594 1 94 24 GLY B C 1
ATOM 1511 O O . GLY B 1 24 ? 3.812 6.633 -12.305 1 94 24 GLY B O 1
ATOM 1512 N N . LEU B 1 25 ? 2.455 5.703 -13.852 1 91 25 LEU B N 1
ATOM 1513 C CA . LEU B 1 25 ? 3.332 6.02 -14.969 1 91 25 LEU B CA 1
ATOM 1514 C C . LEU B 1 25 ? 3.391 7.523 -15.203 1 91 25 LEU B C 1
ATOM 1516 O O . LEU B 1 25 ? 4.445 8.062 -15.547 1 91 25 LEU B O 1
ATOM 1520 N N . ARG B 1 26 ? 2.297 8.188 -15.023 1 91.06 26 ARG B N 1
ATOM 1521 C CA . ARG B 1 26 ? 2.285 9.641 -15.148 1 91.06 26 ARG B CA 1
ATOM 1522 C C . ARG B 1 26 ? 3.189 10.289 -14.109 1 91.06 26 ARG B C 1
ATOM 1524 O O . ARG B 1 26 ? 3.91 11.242 -14.406 1 91.06 26 ARG B O 1
ATOM 1531 N N . THR B 1 27 ? 3.104 9.789 -12.922 1 92.25 27 THR B N 1
ATOM 1532 C CA . THR B 1 27 ? 3.947 10.289 -11.844 1 92.25 27 THR B CA 1
ATOM 1533 C C . THR B 1 27 ? 5.422 10.086 -12.172 1 92.25 27 THR B C 1
ATOM 1535 O O . THR B 1 27 ? 6.23 11 -12.008 1 92.25 27 THR B O 1
ATOM 1538 N N . LEU B 1 28 ? 5.75 8.906 -12.672 1 90.12 28 LEU B N 1
ATOM 1539 C CA . LEU B 1 28 ? 7.133 8.602 -13.031 1 90.12 28 LEU B CA 1
ATOM 1540 C C . LEU B 1 28 ? 7.613 9.492 -14.164 1 90.12 28 LEU B C 1
ATOM 1542 O O . LEU B 1 28 ? 8.758 9.961 -14.156 1 90.12 28 LEU B O 1
ATOM 1546 N N . ALA B 1 29 ? 6.707 9.688 -15.148 1 88.69 29 ALA B N 1
ATOM 1547 C CA . ALA B 1 29 ? 7.059 10.547 -16.281 1 88.69 29 ALA B CA 1
ATOM 1548 C C . ALA B 1 29 ? 7.348 11.969 -15.82 1 88.69 29 ALA B C 1
ATOM 1550 O O . ALA B 1 29 ? 8.297 12.602 -16.281 1 88.69 29 ALA B O 1
ATOM 1551 N N . ALA B 1 30 ? 6.57 12.438 -14.906 1 87.81 30 ALA B N 1
ATOM 1552 C CA . ALA B 1 30 ? 6.754 13.789 -14.375 1 87.81 30 ALA B CA 1
ATOM 1553 C C . ALA B 1 30 ? 8.055 13.898 -13.594 1 87.81 30 ALA B C 1
ATOM 1555 O O . ALA B 1 30 ? 8.797 14.875 -13.734 1 87.81 30 ALA B O 1
ATOM 1556 N N . ARG B 1 31 ? 8.367 12.906 -12.82 1 88.25 31 ARG B N 1
ATOM 1557 C CA . ARG B 1 31 ? 9.586 12.891 -12.023 1 88.25 31 ARG B CA 1
ATOM 1558 C C . ARG B 1 31 ? 10.828 12.875 -12.914 1 88.25 31 ARG B C 1
ATOM 1560 O O . ARG B 1 31 ? 11.82 13.547 -12.617 1 88.25 31 ARG B O 1
ATOM 1567 N N . ALA B 1 32 ? 10.719 12.125 -13.969 1 88.19 32 ALA B N 1
ATOM 1568 C CA . ALA B 1 32 ? 11.859 11.953 -14.867 1 88.19 32 ALA B CA 1
ATOM 1569 C C . ALA B 1 32 ? 11.898 13.047 -15.93 1 88.19 32 ALA B C 1
ATOM 1571 O O . ALA B 1 32 ? 12.82 13.102 -16.734 1 88.19 32 ALA B O 1
ATOM 1572 N N . ARG B 1 33 ? 10.922 13.859 -15.938 1 87 33 ARG B N 1
ATOM 1573 C CA . ARG B 1 33 ? 10.812 14.922 -16.938 1 87 33 ARG B CA 1
ATOM 1574 C C . ARG B 1 33 ? 10.891 14.359 -18.344 1 87 33 ARG B C 1
ATOM 1576 O O . ARG B 1 33 ? 11.648 14.859 -19.188 1 87 33 ARG B O 1
ATOM 1583 N N . LEU B 1 34 ? 10.266 13.25 -18.484 1 83.12 34 LEU B N 1
ATOM 1584 C CA . LEU B 1 34 ? 10.258 12.602 -19.797 1 83.12 34 LEU B CA 1
ATOM 1585 C C . LEU B 1 34 ? 9.43 13.406 -20.797 1 83.12 34 LEU B C 1
ATOM 1587 O O . LEU B 1 34 ? 8.352 13.891 -20.453 1 83.12 34 LEU B O 1
ATOM 1591 N N . PRO B 1 35 ? 10.031 13.5 -21.969 1 82.31 35 PRO B N 1
ATOM 1592 C CA . PRO B 1 35 ? 9.258 14.172 -23.016 1 82.31 35 PRO B CA 1
ATOM 1593 C C . PRO B 1 35 ? 8.156 13.281 -23.594 1 82.31 35 PRO B C 1
ATOM 1595 O O . PRO B 1 35 ? 8.195 12.062 -23.438 1 82.31 35 PRO B O 1
ATOM 1598 N N . GLY B 1 36 ? 7.129 13.945 -24.203 1 82.94 36 GLY B N 1
ATOM 1599 C CA . GLY B 1 36 ? 6.082 13.203 -24.906 1 82.94 36 GLY B CA 1
ATOM 1600 C C . GLY B 1 36 ? 4.785 13.125 -24.109 1 82.94 36 GLY B C 1
ATOM 1601 O O . GLY B 1 36 ? 4.648 13.773 -23.078 1 82.94 36 GLY B O 1
ATOM 1602 N N . ASP B 1 37 ? 3.955 12.336 -24.609 1 85.56 37 ASP B N 1
ATOM 1603 C CA . ASP B 1 37 ? 2.627 12.164 -24.031 1 85.56 37 ASP B CA 1
ATOM 1604 C C . ASP B 1 37 ? 2.613 11 -23.031 1 85.56 37 ASP B C 1
ATOM 1606 O O . ASP B 1 37 ? 2.773 9.844 -23.422 1 85.56 37 ASP B O 1
ATOM 1610 N N . PRO B 1 38 ? 2.432 11.273 -21.828 1 82.56 38 PRO B N 1
ATOM 1611 C CA . PRO B 1 38 ? 2.391 10.211 -20.828 1 82.56 38 PRO B CA 1
ATOM 1612 C C . PRO B 1 38 ? 1.376 9.117 -21.156 1 82.56 38 PRO B C 1
ATOM 1614 O O . PRO B 1 38 ? 1.597 7.945 -20.828 1 82.56 38 PRO B O 1
ATOM 1617 N N . ALA B 1 39 ? 0.417 9.469 -21.812 1 85.38 39 ALA B N 1
ATOM 1618 C CA . ALA B 1 39 ? -0.609 8.5 -22.188 1 85.38 39 ALA B CA 1
ATOM 1619 C C . ALA B 1 39 ? -0.057 7.461 -23.156 1 85.38 39 ALA B C 1
ATOM 1621 O O . ALA B 1 39 ? -0.408 6.281 -23.078 1 85.38 39 ALA B O 1
ATOM 1622 N N . GLU B 1 40 ? 0.756 7.891 -24.016 1 89 40 GLU B N 1
ATOM 1623 C CA . GLU B 1 40 ? 1.362 6.973 -24.969 1 89 40 GLU B CA 1
ATOM 1624 C C . GLU B 1 40 ? 2.322 6.008 -24.281 1 89 40 GLU B C 1
ATOM 1626 O O . GLU B 1 40 ? 2.355 4.82 -24.609 1 89 40 GLU B O 1
ATOM 1631 N N . ALA B 1 41 ? 3.062 6.539 -23.391 1 86.12 41 ALA B N 1
ATOM 1632 C CA . ALA B 1 41 ? 3.984 5.699 -22.625 1 86.12 41 ALA B CA 1
ATOM 1633 C C . ALA B 1 41 ? 3.23 4.637 -21.828 1 86.12 41 ALA B C 1
ATOM 1635 O O . ALA B 1 41 ? 3.627 3.469 -21.812 1 86.12 41 ALA B O 1
ATOM 1636 N N . VAL B 1 42 ? 2.199 5.047 -21.312 1 86.31 42 VAL B N 1
ATOM 1637 C CA . VAL B 1 42 ? 1.359 4.145 -20.531 1 86.31 42 VAL B CA 1
ATOM 1638 C C . VAL B 1 42 ? 0.841 3.02 -21.422 1 86.31 42 VAL B C 1
ATOM 1640 O O . VAL B 1 42 ? 0.952 1.841 -21.078 1 86.31 42 VAL B O 1
ATOM 1643 N N . ARG B 1 43 ? 0.355 3.346 -22.531 1 89.75 43 ARG B N 1
ATOM 1644 C CA . ARG B 1 43 ? -0.18 2.363 -23.469 1 89.75 43 ARG B CA 1
ATOM 1645 C C . ARG B 1 43 ? 0.896 1.373 -23.891 1 89.75 43 ARG B C 1
ATOM 1647 O O . ARG B 1 43 ? 0.642 0.169 -23.969 1 89.75 43 ARG B O 1
ATOM 1654 N N . HIS B 1 44 ? 2.021 1.881 -24.141 1 90.62 44 HIS B N 1
ATOM 1655 C CA . HIS B 1 44 ? 3.127 1.045 -24.594 1 90.62 44 HIS B CA 1
ATOM 1656 C C . HIS B 1 44 ? 3.516 0.023 -23.531 1 90.62 44 HIS B C 1
ATOM 1658 O O . HIS B 1 44 ? 3.686 -1.16 -23.844 1 90.62 44 HIS B O 1
ATOM 1664 N N . VAL B 1 45 ? 3.559 0.47 -22.344 1 89.88 45 VAL B N 1
ATOM 1665 C CA . VAL B 1 45 ? 3.984 -0.405 -21.266 1 89.88 45 VAL B CA 1
ATOM 1666 C C . VAL B 1 45 ? 2.916 -1.466 -21 1 89.88 45 VAL B C 1
ATOM 1668 O O . VAL B 1 45 ? 3.225 -2.656 -20.922 1 89.88 45 VAL B O 1
ATOM 1671 N N . LEU B 1 46 ? 1.73 -1.065 -20.938 1 89.62 46 LEU B N 1
ATOM 1672 C CA . LEU B 1 46 ? 0.646 -1.995 -20.641 1 89.62 46 LEU B CA 1
ATOM 1673 C C . LEU B 1 46 ? 0.482 -3.016 -21.766 1 89.62 46 LEU B C 1
ATOM 1675 O O . LEU B 1 46 ? 0.159 -4.18 -21.516 1 89.62 46 LEU B O 1
ATOM 1679 N N . ALA B 1 47 ? 0.831 -2.633 -22.953 1 92.25 47 ALA B N 1
ATOM 1680 C CA . ALA B 1 47 ? 0.703 -3.514 -24.109 1 92.25 47 ALA B CA 1
ATOM 1681 C C . ALA B 1 47 ? 1.772 -4.602 -24.094 1 92.25 47 ALA B C 1
ATOM 1683 O O . ALA B 1 47 ? 1.63 -5.633 -24.75 1 92.25 47 ALA B O 1
ATOM 1684 N N . GLY B 1 48 ? 2.816 -4.387 -23.406 1 93.62 48 GLY B N 1
ATOM 1685 C CA . GLY B 1 48 ? 3.914 -5.336 -23.344 1 93.62 48 GLY B CA 1
ATOM 1686 C C . GLY B 1 48 ? 3.699 -6.438 -22.328 1 93.62 48 GLY B C 1
ATOM 1687 O O . GLY B 1 48 ? 4.32 -7.5 -22.406 1 93.62 48 GLY B O 1
ATOM 1688 N N . LEU B 1 49 ? 2.785 -6.215 -21.484 1 92 49 LEU B N 1
ATOM 1689 C CA . LEU B 1 49 ? 2.637 -7.109 -20.344 1 92 49 LEU B CA 1
ATOM 1690 C C . LEU B 1 49 ? 2.225 -8.508 -20.797 1 92 49 LEU B C 1
ATOM 1692 O O . LEU B 1 49 ? 2.805 -9.5 -20.359 1 92 49 LEU B O 1
ATOM 1696 N N . PRO B 1 50 ? 1.348 -8.633 -21.797 1 93.75 50 PRO B N 1
ATOM 1697 C CA . PRO B 1 50 ? 0.915 -9.961 -22.219 1 93.75 50 PRO B CA 1
ATOM 1698 C C . PRO B 1 50 ? 2.021 -10.742 -22.922 1 93.75 50 PRO B C 1
ATOM 1700 O O . PRO B 1 50 ? 1.889 -11.953 -23.141 1 93.75 50 PRO B O 1
ATOM 1703 N N . ARG B 1 51 ? 3.145 -10.156 -23.234 1 93.25 51 ARG B N 1
ATOM 1704 C CA . ARG B 1 51 ? 4.203 -10.797 -24.016 1 93.25 51 ARG B CA 1
ATOM 1705 C C . ARG B 1 51 ? 5.348 -11.242 -23.109 1 93.25 51 ARG B C 1
ATOM 1707 O O . ARG B 1 51 ? 6.309 -11.859 -23.578 1 93.25 51 ARG B O 1
ATOM 1714 N N . LEU B 1 52 ? 5.25 -11.023 -21.938 1 93.56 52 LEU B N 1
ATOM 1715 C CA . LEU B 1 52 ? 6.312 -11.383 -21 1 93.56 52 LEU B CA 1
ATOM 1716 C C . LEU B 1 52 ? 6.395 -12.891 -20.828 1 93.56 52 LEU B C 1
ATOM 1718 O O . LEU B 1 52 ? 5.371 -13.578 -20.828 1 93.56 52 LEU B O 1
ATOM 1722 N N . PRO B 1 53 ? 7.594 -13.422 -20.688 1 95.12 53 PRO B N 1
ATOM 1723 C CA . PRO B 1 53 ? 7.734 -14.859 -20.438 1 95.12 53 PRO B CA 1
ATOM 1724 C C . PRO B 1 53 ? 7.445 -15.234 -18.984 1 95.12 53 PRO B C 1
ATOM 1726 O O . PRO B 1 53 ? 7.602 -14.398 -18.078 1 95.12 53 PRO B O 1
ATOM 1729 N N . VAL B 1 54 ? 7.062 -16.5 -18.766 1 96.06 54 VAL B N 1
ATOM 1730 C CA . VAL B 1 54 ? 6.973 -17.016 -17.406 1 96.06 54 VAL B CA 1
ATOM 1731 C C . VAL B 1 54 ? 8.367 -17.391 -16.906 1 96.06 54 VAL B C 1
ATOM 1733 O O . VAL B 1 54 ? 9.305 -17.531 -17.703 1 96.06 54 VAL B O 1
ATOM 1736 N N . HIS B 1 55 ? 8.508 -17.484 -15.586 1 95.88 55 HIS B N 1
ATOM 1737 C CA . HIS B 1 55 ? 9.758 -18 -15.023 1 95.88 55 HIS B CA 1
ATOM 1738 C C . HIS B 1 55 ? 10.055 -19.406 -15.523 1 95.88 55 HIS B C 1
ATOM 1740 O O . HIS B 1 55 ? 9.133 -20.203 -15.711 1 95.88 55 HIS B O 1
ATOM 1746 N N . PRO B 1 56 ? 11.281 -19.812 -15.625 1 95.69 56 PRO B N 1
ATOM 1747 C CA . PRO B 1 56 ? 11.68 -21.094 -16.234 1 95.69 56 PRO B CA 1
ATOM 1748 C C . PRO B 1 56 ? 11.148 -22.297 -15.469 1 95.69 56 PRO B C 1
ATOM 1750 O O . PRO B 1 56 ? 10.961 -23.375 -16.047 1 95.69 56 PRO B O 1
ATOM 1753 N N . ASP B 1 57 ? 10.914 -22.156 -14.258 1 96.62 57 ASP B N 1
ATOM 1754 C CA . ASP B 1 57 ? 10.484 -23.297 -13.438 1 96.62 57 ASP B CA 1
ATOM 1755 C C . ASP B 1 57 ? 8.977 -23.484 -13.508 1 96.62 57 ASP B C 1
ATOM 1757 O O . ASP B 1 57 ? 8.461 -24.531 -13.094 1 96.62 57 ASP B O 1
ATOM 1761 N N . VAL B 1 58 ? 8.203 -22.562 -14.023 1 97.75 58 VAL B N 1
ATOM 1762 C CA . VAL B 1 58 ? 6.746 -22.531 -13.906 1 97.75 58 VAL B CA 1
ATOM 1763 C C . VAL B 1 58 ? 6.129 -23.656 -14.719 1 97.75 58 VAL B C 1
ATOM 1765 O O . VAL B 1 58 ? 5.293 -24.406 -14.219 1 97.75 58 VAL B O 1
ATOM 1768 N N . PRO B 1 59 ? 6.621 -23.922 -15.961 1 97.94 59 PRO B N 1
ATOM 1769 C CA . PRO B 1 59 ? 5.973 -24.984 -16.719 1 97.94 59 PRO B CA 1
ATOM 1770 C C . PRO B 1 59 ? 6.094 -26.344 -16.062 1 97.94 59 PRO B C 1
ATOM 1772 O O . PRO B 1 59 ? 5.09 -27.047 -15.883 1 97.94 59 PRO B O 1
ATOM 1775 N N . ASP B 1 60 ? 7.27 -26.688 -15.648 1 97.69 60 ASP B N 1
ATOM 1776 C CA . ASP B 1 60 ? 7.473 -27.969 -15 1 97.69 60 ASP B CA 1
ATOM 1777 C C . ASP B 1 60 ? 6.703 -28.062 -13.688 1 97.69 60 ASP B C 1
ATOM 1779 O O . ASP B 1 60 ? 6.125 -29.094 -13.359 1 97.69 60 ASP B O 1
ATOM 1783 N N . GLY B 1 61 ? 6.656 -26.984 -12.914 1 98.44 61 GLY B N 1
ATOM 1784 C CA . GLY B 1 61 ? 5.922 -26.953 -11.664 1 98.44 61 GLY B CA 1
ATOM 1785 C C . GLY B 1 61 ? 4.426 -27.125 -11.836 1 98.44 61 GLY B C 1
ATOM 1786 O O . GLY B 1 61 ? 3.789 -27.875 -11.102 1 98.44 61 GLY B O 1
ATOM 1787 N N . VAL B 1 62 ? 3.883 -26.469 -12.82 1 98.56 62 VAL B N 1
ATOM 1788 C CA . VAL B 1 62 ? 2.453 -26.531 -13.109 1 98.56 62 VAL B CA 1
ATOM 1789 C C . VAL B 1 62 ? 2.074 -27.969 -13.5 1 98.56 62 VAL B C 1
ATOM 1791 O O . VAL B 1 62 ? 1.1 -28.516 -12.984 1 98.56 62 VAL B O 1
ATOM 1794 N N . ARG B 1 63 ? 2.842 -28.609 -14.336 1 98.12 63 ARG B N 1
ATOM 1795 C CA . ARG B 1 63 ? 2.57 -29.969 -14.773 1 98.12 63 ARG B CA 1
ATOM 1796 C C . ARG B 1 63 ? 2.666 -30.938 -13.609 1 98.12 63 ARG B C 1
ATOM 1798 O O . ARG B 1 63 ? 1.845 -31.859 -13.492 1 98.12 63 ARG B O 1
ATOM 1805 N N . ALA B 1 64 ? 3.66 -30.719 -12.766 1 98.31 64 ALA B N 1
ATOM 1806 C CA . ALA B 1 64 ? 3.83 -31.578 -11.594 1 98.31 64 ALA B CA 1
ATOM 1807 C C . ALA B 1 64 ? 2.641 -31.453 -10.648 1 98.31 64 ALA B C 1
ATOM 1809 O O . ALA B 1 64 ? 2.156 -32.469 -10.117 1 98.31 64 ALA B O 1
ATOM 1810 N N . LEU B 1 65 ? 2.15 -30.266 -10.414 1 98.38 65 LEU B N 1
ATOM 1811 C CA . LEU B 1 65 ? 1.008 -30.047 -9.531 1 98.38 65 LEU B CA 1
ATOM 1812 C C . LEU B 1 65 ? -0.25 -30.688 -10.102 1 98.38 65 LEU B C 1
ATOM 1814 O O . LEU B 1 65 ? -1.023 -31.312 -9.367 1 98.38 65 LEU B O 1
ATOM 1818 N N . ARG B 1 66 ? -0.406 -30.578 -11.398 1 98 66 ARG B N 1
ATOM 1819 C CA . ARG B 1 66 ? -1.551 -31.203 -12.047 1 98 66 ARG B CA 1
ATOM 1820 C C . ARG B 1 66 ? -1.478 -32.719 -11.938 1 98 66 ARG B C 1
ATOM 1822 O O . ARG B 1 66 ? -2.475 -33.375 -11.625 1 98 66 ARG B O 1
ATOM 1829 N N . ALA B 1 67 ? -0.334 -33.219 -12.141 1 96.88 67 ALA B N 1
ATOM 1830 C CA . ALA B 1 67 ? -0.129 -34.656 -12.047 1 96.88 67 ALA B CA 1
ATOM 1831 C C . ALA B 1 67 ? -0.425 -35.156 -10.641 1 96.88 67 ALA B C 1
ATOM 1833 O O . ALA B 1 67 ? -0.881 -36.312 -10.469 1 96.88 67 ALA B O 1
ATOM 1834 N N . ALA B 1 68 ? -0.245 -34.312 -9.695 1 96.56 68 ALA B N 1
ATOM 1835 C CA . ALA B 1 68 ? -0.472 -34.688 -8.297 1 96.56 68 ALA B CA 1
ATOM 1836 C C . ALA B 1 68 ? -1.947 -34.562 -7.93 1 96.56 68 ALA B C 1
ATOM 1838 O O . ALA B 1 68 ? -2.346 -34.875 -6.809 1 96.56 68 ALA B O 1
ATOM 1839 N N . GLY B 1 69 ? -2.775 -33.969 -8.852 1 96.31 69 GLY B N 1
ATOM 1840 C CA . GLY B 1 69 ? -4.215 -33.969 -8.648 1 96.31 69 GLY B CA 1
ATOM 1841 C C . GLY B 1 69 ? -4.746 -32.594 -8.219 1 96.31 69 GLY B C 1
ATOM 1842 O O . GLY B 1 69 ? -5.93 -32.469 -7.91 1 96.31 69 GLY B O 1
ATOM 1843 N N . TYR B 1 70 ? -3.938 -31.562 -8.203 1 97.81 70 TYR B N 1
ATOM 1844 C CA . TYR B 1 70 ? -4.387 -30.234 -7.793 1 97.81 70 TYR B CA 1
ATOM 1845 C C . TYR B 1 70 ? -5.191 -29.578 -8.898 1 97.81 70 TYR B C 1
ATOM 1847 O O . TYR B 1 70 ? -4.852 -29.688 -10.078 1 97.81 70 TYR B O 1
ATOM 1855 N N . ARG B 1 71 ? -6.273 -28.906 -8.5 1 98.5 71 ARG B N 1
ATOM 1856 C CA . ARG B 1 71 ? -6.949 -27.938 -9.352 1 98.5 71 ARG B CA 1
ATOM 1857 C C . ARG B 1 71 ? -6.277 -26.578 -9.266 1 98.5 71 ARG B C 1
ATOM 1859 O O . ARG B 1 71 ? -5.961 -26.094 -8.18 1 98.5 71 ARG B O 1
ATOM 1866 N N . LEU B 1 72 ? -6.023 -25.969 -10.445 1 98.69 72 LEU B N 1
ATOM 1867 C CA . LEU B 1 72 ? -5.246 -24.734 -10.453 1 98.69 72 LEU B CA 1
ATOM 1868 C C . LEU B 1 72 ? -6.094 -23.562 -10.938 1 98.69 72 LEU B C 1
ATOM 1870 O O . LEU B 1 72 ? -6.871 -23.703 -11.883 1 98.69 72 LEU B O 1
ATOM 1874 N N . LEU B 1 73 ? -6.027 -22.422 -10.289 1 98.62 73 LEU B N 1
ATOM 1875 C CA . LEU B 1 73 ? -6.602 -21.125 -10.664 1 98.62 73 LEU B CA 1
ATOM 1876 C C . LEU B 1 73 ? -5.562 -20.016 -10.562 1 98.62 73 LEU B C 1
ATOM 1878 O O . LEU B 1 73 ? -4.602 -20.125 -9.797 1 98.62 73 LEU B O 1
ATOM 1882 N N . THR B 1 74 ? -5.746 -18.969 -11.352 1 98.25 74 THR B N 1
ATOM 1883 C CA . THR B 1 74 ? -4.973 -17.75 -11.125 1 98.25 74 THR B CA 1
ATOM 1884 C C . THR B 1 74 ? -5.852 -16.656 -10.523 1 98.25 74 THR B C 1
ATOM 1886 O O . THR B 1 74 ? -7.066 -16.656 -10.727 1 98.25 74 THR B O 1
ATOM 1889 N N . LEU B 1 75 ? -5.297 -15.789 -9.766 1 98.31 75 LEU B N 1
ATOM 1890 C CA . LEU B 1 75 ? -5.934 -14.617 -9.172 1 98.31 75 LEU B CA 1
ATOM 1891 C C . LEU B 1 75 ? -4.977 -13.43 -9.148 1 98.31 75 LEU B C 1
ATOM 1893 O O . LEU B 1 75 ? -3.943 -13.469 -8.477 1 98.31 75 LEU B O 1
ATOM 1897 N N . THR B 1 76 ? -5.305 -12.438 -9.922 1 97.31 76 THR B N 1
ATOM 1898 C CA . THR B 1 76 ? -4.43 -11.281 -10.031 1 97.31 76 THR B CA 1
ATOM 1899 C C . THR B 1 76 ? -5.191 -9.992 -9.727 1 97.31 76 THR B C 1
ATOM 1901 O O . THR B 1 76 ? -6.391 -9.898 -9.992 1 97.31 76 THR B O 1
ATOM 1904 N N . ASN B 1 77 ? -4.527 -8.969 -9.062 1 96.56 77 ASN B N 1
ATOM 1905 C CA . ASN B 1 77 ? -5.074 -7.613 -9.008 1 96.56 77 ASN B CA 1
ATOM 1906 C C . ASN B 1 77 ? -5.141 -6.977 -10.391 1 96.56 77 ASN B C 1
ATOM 1908 O O . ASN B 1 77 ? -5.914 -6.047 -10.609 1 96.56 77 ASN B O 1
ATOM 1912 N N . GLY B 1 78 ? -4.285 -7.527 -11.281 1 94.25 78 GLY B N 1
ATOM 1913 C CA . GLY B 1 78 ? -4.242 -7.031 -12.648 1 94.25 78 GLY B CA 1
ATOM 1914 C C . GLY B 1 78 ? -5.391 -7.535 -13.5 1 94.25 78 GLY B C 1
ATOM 1915 O O . GLY B 1 78 ? -6.535 -7.582 -13.047 1 94.25 78 GLY B O 1
ATOM 1916 N N . SER B 1 79 ? -5.039 -7.906 -14.664 1 94.38 79 SER B N 1
ATOM 1917 C CA . SER B 1 79 ? -6.023 -8.352 -15.648 1 94.38 79 SER B CA 1
ATOM 1918 C C . SER B 1 79 ? -5.941 -9.859 -15.867 1 94.38 79 SER B C 1
ATOM 1920 O O . SER B 1 79 ? -4.879 -10.383 -16.219 1 94.38 79 SER B O 1
ATOM 1922 N N . ALA B 1 80 ? -7.094 -10.5 -15.742 1 96.38 80 ALA B N 1
ATOM 1923 C CA . ALA B 1 80 ? -7.164 -11.93 -16.047 1 96.38 80 ALA B CA 1
ATOM 1924 C C . ALA B 1 80 ? -6.797 -12.203 -17.5 1 96.38 80 ALA B C 1
ATOM 1926 O O . ALA B 1 80 ? -6.156 -13.211 -17.797 1 96.38 80 ALA B O 1
ATOM 1927 N N . THR B 1 81 ? -7.141 -11.289 -18.359 1 95.31 81 THR B N 1
ATOM 1928 C CA . THR B 1 81 ? -6.848 -11.438 -19.781 1 95.31 81 THR B CA 1
ATOM 1929 C C . THR B 1 81 ? -5.344 -11.422 -20.016 1 95.31 81 THR B C 1
ATOM 1931 O O . THR B 1 81 ? -4.828 -12.234 -20.797 1 95.31 81 THR B O 1
ATOM 1934 N N . THR B 1 82 ? -4.652 -10.555 -19.359 1 95.06 82 THR B N 1
ATOM 1935 C CA . THR B 1 82 ? -3.203 -10.477 -19.484 1 95.06 82 THR B CA 1
ATOM 1936 C C . THR B 1 82 ? -2.547 -11.75 -18.969 1 95.06 82 THR B C 1
ATOM 1938 O O . THR B 1 82 ? -1.662 -12.312 -19.609 1 95.06 82 THR B O 1
ATOM 1941 N N . THR B 1 83 ? -2.986 -12.211 -17.812 1 96.06 83 THR B N 1
ATOM 1942 C CA . THR B 1 83 ? -2.439 -13.43 -17.234 1 96.06 83 THR B CA 1
ATOM 1943 C C . THR B 1 83 ? -2.67 -14.625 -18.156 1 96.06 83 THR B C 1
ATOM 1945 O O . THR B 1 83 ? -1.762 -15.43 -18.375 1 96.06 83 THR B O 1
ATOM 1948 N N . ARG B 1 84 ? -3.844 -14.719 -18.734 1 96.81 84 ARG B N 1
ATOM 1949 C CA . ARG B 1 84 ? -4.164 -15.812 -19.656 1 96.81 84 ARG B CA 1
ATOM 1950 C C . ARG B 1 84 ? -3.268 -15.781 -20.891 1 96.81 84 ARG B C 1
ATOM 1952 O O . ARG B 1 84 ? -2.795 -16.828 -21.344 1 96.81 84 ARG B O 1
ATOM 1959 N N . ALA B 1 85 ? -3.033 -14.617 -21.359 1 96.94 85 ALA B N 1
ATOM 1960 C CA . ALA B 1 85 ? -2.178 -14.477 -22.531 1 96.94 85 ALA B CA 1
ATOM 1961 C C . ALA B 1 85 ? -0.754 -14.938 -22.234 1 96.94 85 ALA B C 1
ATOM 1963 O O . ALA B 1 85 ? -0.139 -15.633 -23.047 1 96.94 85 ALA B O 1
ATOM 1964 N N . VAL B 1 86 ? -0.274 -14.562 -21.109 1 97.19 86 VAL B N 1
ATOM 1965 C CA . VAL B 1 86 ? 1.061 -14.969 -20.688 1 97.19 86 VAL B CA 1
ATOM 1966 C C . VAL B 1 86 ? 1.134 -16.484 -20.594 1 97.19 86 VAL B C 1
ATOM 1968 O O . VAL B 1 86 ? 2.084 -17.109 -21.078 1 97.19 86 VAL B O 1
ATOM 1971 N N . LEU B 1 87 ? 0.143 -17.078 -20.031 1 97.38 87 LEU B N 1
ATOM 1972 C CA . LEU B 1 87 ? 0.105 -18.531 -19.859 1 97.38 87 LEU B CA 1
ATOM 1973 C C . LEU B 1 87 ? -0.055 -19.234 -21.203 1 97.38 87 LEU B C 1
ATOM 1975 O O . LEU B 1 87 ? 0.501 -20.312 -21.406 1 97.38 87 LEU B O 1
ATOM 1979 N N . ASP B 1 88 ? -0.765 -18.641 -22.062 1 96.75 88 ASP B N 1
ATOM 1980 C CA . ASP B 1 88 ? -0.971 -19.188 -23.391 1 96.75 88 ASP B CA 1
ATOM 1981 C C . ASP B 1 88 ? 0.347 -19.281 -24.156 1 96.75 88 ASP B C 1
ATOM 1983 O O . ASP B 1 88 ? 0.638 -20.297 -24.781 1 96.75 88 ASP B O 1
ATOM 1987 N N . HIS B 1 89 ? 1.094 -18.328 -24.078 1 96 89 HIS B N 1
ATOM 1988 C CA . HIS B 1 89 ? 2.393 -18.281 -24.734 1 96 89 HIS B CA 1
ATOM 1989 C C . HIS B 1 89 ? 3.307 -19.391 -24.219 1 96 89 HIS B C 1
ATOM 1991 O O . HIS B 1 89 ? 4.152 -19.906 -24.953 1 96 89 HIS B O 1
ATOM 1997 N N . ALA B 1 90 ? 3.084 -19.781 -23 1 96.06 90 ALA B N 1
ATOM 1998 C CA . ALA B 1 90 ? 3.91 -20.812 -22.375 1 96.06 90 ALA B CA 1
ATOM 1999 C C . ALA B 1 90 ? 3.305 -22.203 -22.547 1 96.06 90 ALA B C 1
ATOM 2001 O O . ALA B 1 90 ? 3.861 -23.188 -22.078 1 96.06 90 ALA B O 1
ATOM 2002 N N . GLY B 1 91 ? 2.137 -22.25 -23.156 1 96.56 91 GLY B N 1
ATOM 2003 C CA . GLY B 1 91 ? 1.466 -23.531 -23.375 1 96.56 91 GLY B CA 1
ATOM 2004 C C . GLY B 1 91 ? 0.823 -24.078 -22.125 1 96.56 91 GLY B C 1
ATOM 2005 O O . GLY B 1 91 ? 0.714 -25.297 -21.953 1 96.56 91 GLY B O 1
ATOM 2006 N N . LEU B 1 92 ? 0.39 -23.172 -21.234 1 97.69 92 LEU B N 1
ATOM 2007 C CA . LEU B 1 92 ? -0.049 -23.641 -19.922 1 97.69 92 LEU B CA 1
ATOM 2008 C C . LEU B 1 92 ? -1.532 -23.359 -19.703 1 97.69 92 LEU B C 1
ATOM 2010 O O . LEU B 1 92 ? -2.109 -23.75 -18.688 1 97.69 92 LEU B O 1
ATOM 2014 N N . THR B 1 93 ? -2.184 -22.672 -20.625 1 95.88 93 THR B N 1
ATOM 2015 C CA . THR B 1 93 ? -3.541 -22.188 -20.422 1 95.88 93 THR B CA 1
ATOM 2016 C C . THR B 1 93 ? -4.473 -23.328 -20.016 1 95.88 93 THR B C 1
ATOM 2018 O O . THR B 1 93 ? -5.258 -23.188 -19.078 1 95.88 93 THR B O 1
ATOM 2021 N N . GLY B 1 94 ? -4.355 -24.453 -20.578 1 95.38 94 GLY B N 1
ATOM 2022 C CA . GLY B 1 94 ? -5.246 -25.578 -20.359 1 95.38 94 GLY B CA 1
ATOM 2023 C C . GLY B 1 94 ? -5.055 -26.25 -19.016 1 95.38 94 GLY B C 1
ATOM 2024 O O . GLY B 1 94 ? -5.883 -27.062 -18.594 1 95.38 94 GLY B O 1
ATOM 2025 N N . HIS B 1 95 ? -4.027 -25.875 -18.328 1 97.94 95 HIS B N 1
ATOM 2026 C CA . HIS B 1 95 ? -3.74 -26.469 -17.031 1 97.94 95 HIS B CA 1
ATOM 2027 C C . HIS B 1 95 ? -4.496 -25.75 -15.914 1 97.94 95 HIS B C 1
ATOM 2029 O O . HIS B 1 95 ? -4.559 -26.234 -14.781 1 97.94 95 HIS B O 1
ATOM 2035 N N . PHE B 1 96 ? -5.141 -24.641 -16.188 1 98.38 96 PHE B N 1
ATOM 2036 C CA . PHE B 1 96 ? -5.844 -23.844 -15.188 1 98.38 96 PHE B CA 1
ATOM 2037 C C . PHE B 1 96 ? -7.352 -23.891 -15.422 1 98.38 96 PHE B C 1
ATOM 2039 O O . PHE B 1 96 ? -7.816 -23.719 -16.547 1 98.38 96 PHE B O 1
ATOM 2046 N N . GLU B 1 97 ? -8.055 -24.047 -14.391 1 97.44 97 GLU B N 1
ATOM 2047 C CA . GLU B 1 97 ? -9.508 -24.188 -14.453 1 97.44 97 GLU B CA 1
ATOM 2048 C C . GLU B 1 97 ? -10.18 -22.828 -14.625 1 97.44 97 GLU B C 1
ATOM 2050 O O . GLU B 1 97 ? -11.25 -22.734 -15.219 1 97.44 97 GLU B O 1
ATOM 2055 N N . ALA B 1 98 ? -9.57 -21.828 -14.094 1 97.5 98 ALA B N 1
ATOM 2056 C CA . ALA B 1 98 ? -10.094 -20.469 -14.188 1 97.5 98 ALA B CA 1
ATOM 2057 C C . ALA B 1 98 ? -8.969 -19.438 -14.094 1 97.5 98 ALA B C 1
ATOM 2059 O O . ALA B 1 98 ? -7.957 -19.672 -13.43 1 97.5 98 ALA B O 1
ATOM 2060 N N . HIS B 1 99 ? -9.156 -18.391 -14.758 1 97.62 99 HIS B N 1
ATOM 2061 C CA . HIS B 1 99 ? -8.297 -17.203 -14.695 1 97.62 99 HIS B CA 1
ATOM 2062 C C . HIS B 1 99 ? -9.055 -16.016 -14.125 1 97.62 99 HIS B C 1
ATOM 2064 O O . HIS B 1 99 ? -9.922 -15.445 -14.797 1 97.62 99 HIS B O 1
ATOM 2070 N N . LEU B 1 100 ? -8.656 -15.633 -12.875 1 97.94 100 LEU B N 1
ATOM 2071 C CA . LEU B 1 100 ? -9.477 -14.672 -12.141 1 97.94 100 LEU B CA 1
ATOM 2072 C C . LEU B 1 100 ? -8.703 -13.383 -11.891 1 97.94 100 LEU B C 1
ATOM 2074 O O . LEU B 1 100 ? -7.469 -13.383 -11.852 1 97.94 100 LEU B O 1
ATOM 2078 N N . ASP B 1 101 ? -9.469 -12.336 -11.812 1 97.19 101 ASP B N 1
ATOM 2079 C CA . ASP B 1 101 ? -8.992 -11.062 -11.273 1 97.19 101 ASP B CA 1
ATOM 2080 C C . ASP B 1 101 ? -9.945 -10.523 -10.211 1 97.19 101 ASP B C 1
ATOM 2082 O O . ASP B 1 101 ? -10.844 -11.234 -9.758 1 97.19 101 ASP B O 1
ATOM 2086 N N . VAL B 1 102 ? -9.727 -9.289 -9.805 1 95 102 VAL B N 1
ATOM 2087 C CA . VAL B 1 102 ? -10.438 -8.805 -8.633 1 95 102 VAL B CA 1
ATOM 2088 C C . VAL B 1 102 ? -11.688 -8.039 -9.062 1 95 102 VAL B C 1
ATOM 2090 O O . VAL B 1 102 ? -12.383 -7.453 -8.227 1 95 102 VAL B O 1
ATOM 2093 N N . THR B 1 103 ? -12.031 -8.047 -10.32 1 91.5 103 THR B N 1
ATOM 2094 C CA . THR B 1 103 ? -13.18 -7.289 -10.797 1 91.5 103 THR B CA 1
ATOM 2095 C C . THR B 1 103 ? -14.469 -7.828 -10.195 1 91.5 103 THR B C 1
ATOM 2097 O O . THR B 1 103 ? -15.367 -7.055 -9.844 1 91.5 103 THR B O 1
ATOM 2100 N N . GLY B 1 104 ? -14.547 -9.125 -10.117 1 88.25 104 GLY B N 1
ATOM 2101 C CA . GLY B 1 104 ? -15.734 -9.727 -9.531 1 88.25 104 GLY B CA 1
ATOM 2102 C C . GLY B 1 104 ? -15.945 -9.336 -8.078 1 88.25 104 GLY B C 1
ATOM 2103 O O . GLY B 1 104 ? -17.078 -9.086 -7.66 1 88.25 104 GLY B O 1
ATOM 2104 N N . ALA B 1 105 ? -14.898 -9.219 -7.32 1 91.25 105 ALA B N 1
ATOM 2105 C CA . ALA B 1 105 ? -14.953 -8.859 -5.906 1 91.25 105 ALA B CA 1
ATOM 2106 C C . ALA B 1 105 ? -15.086 -7.355 -5.727 1 91.25 105 ALA B C 1
ATOM 2108 O O . ALA B 1 105 ? -15.641 -6.891 -4.727 1 91.25 105 ALA B O 1
ATOM 2109 N N . GLY B 1 106 ? -14.469 -6.602 -6.629 1 92.88 106 GLY B N 1
ATOM 2110 C CA . GLY B 1 106 ? -14.469 -5.148 -6.547 1 92.88 106 GLY B CA 1
ATOM 2111 C C . GLY B 1 106 ? -13.484 -4.605 -5.535 1 92.88 106 GLY B C 1
ATOM 2112 O O . GLY B 1 106 ? -13.562 -3.441 -5.141 1 92.88 106 GLY B O 1
ATOM 2113 N N . ARG B 1 107 ? -12.688 -5.477 -4.98 1 96.12 107 ARG B N 1
ATOM 2114 C CA . ARG B 1 107 ? -11.672 -5.121 -3.99 1 96.12 107 ARG B CA 1
ATOM 2115 C C . ARG B 1 107 ? -10.328 -5.758 -4.328 1 96.12 107 ARG B C 1
ATOM 2117 O O . ARG B 1 107 ? -10.266 -6.949 -4.641 1 96.12 107 ARG B O 1
ATOM 2124 N N . TRP B 1 108 ? -9.312 -4.93 -4.223 1 97.31 108 TRP B N 1
ATOM 2125 C CA . TRP B 1 108 ? -7.973 -5.465 -4.449 1 97.31 108 TRP B CA 1
ATOM 2126 C C . TRP B 1 108 ? -7.566 -6.41 -3.326 1 97.31 108 TRP B C 1
ATOM 2128 O O . TRP B 1 108 ? -7.965 -6.227 -2.176 1 97.31 108 TRP B O 1
ATOM 2138 N N . LYS B 1 109 ? -6.75 -7.477 -3.77 1 97.94 109 LYS B N 1
ATOM 2139 C CA . LYS B 1 109 ? -5.938 -8.117 -2.74 1 97.94 109 LYS B CA 1
ATOM 2140 C C . LYS B 1 109 ? -5.07 -7.102 -2.008 1 97.94 109 LYS B C 1
ATOM 2142 O O . LYS B 1 109 ? -4.652 -6.102 -2.592 1 97.94 109 LYS B O 1
ATOM 2147 N N . PRO B 1 110 ? -4.98 -7.246 -0.588 1 98.06 110 PRO B N 1
ATOM 2148 C CA . PRO B 1 110 ? -5.297 -8.445 0.195 1 98.06 110 PRO B CA 1
ATOM 2149 C C . PRO B 1 110 ? -6.637 -8.336 0.919 1 98.06 110 PRO B C 1
ATOM 2151 O O . PRO B 1 110 ? -6.777 -8.836 2.039 1 98.06 110 PRO B O 1
ATOM 2154 N N . ALA B 1 111 ? -7.566 -7.574 0.423 1 98.06 111 ALA B N 1
ATOM 2155 C CA . ALA B 1 111 ? -8.906 -7.629 0.992 1 98.06 111 ALA B CA 1
ATOM 2156 C C . ALA B 1 111 ? -9.461 -9.055 0.961 1 98.06 111 ALA B C 1
ATOM 2158 O O . ALA B 1 111 ? -9.32 -9.758 -0.041 1 98.06 111 ALA B O 1
ATOM 2159 N N . ARG B 1 112 ? -10.125 -9.422 1.968 1 97.81 112 ARG B N 1
ATOM 2160 C CA . ARG B 1 112 ? -10.609 -10.797 2.111 1 97.81 112 ARG B CA 1
ATOM 2161 C C . ARG B 1 112 ? -11.578 -11.156 0.992 1 97.81 112 ARG B C 1
ATOM 2163 O O . ARG B 1 112 ? -11.664 -12.312 0.586 1 97.81 112 ARG B O 1
ATOM 2170 N N . GLU B 1 113 ? -12.281 -10.164 0.47 1 97.62 113 GLU B N 1
ATOM 2171 C CA . GLU B 1 113 ? -13.289 -10.375 -0.563 1 97.62 113 GL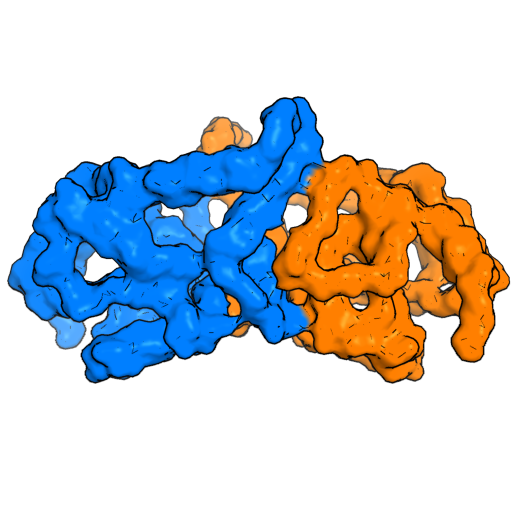U B CA 1
ATOM 2172 C C . GLU B 1 113 ? -12.664 -10.938 -1.838 1 97.62 113 GLU B C 1
ATOM 2174 O O . GLU B 1 113 ? -13.297 -11.711 -2.559 1 97.62 113 GLU B O 1
ATOM 2179 N N . ALA B 1 114 ? -11.422 -10.531 -2.102 1 97.94 114 ALA B N 1
ATOM 2180 C CA . ALA B 1 114 ? -10.734 -11.016 -3.295 1 97.94 114 ALA B CA 1
ATOM 2181 C C . ALA B 1 114 ? -10.523 -12.523 -3.225 1 97.94 114 ALA B C 1
ATOM 2183 O O . ALA B 1 114 ? -10.781 -13.242 -4.191 1 97.94 114 ALA B O 1
ATOM 2184 N N . TYR B 1 115 ? -10.094 -13.008 -2.076 1 98.62 115 TYR B N 1
ATOM 2185 C CA . TYR B 1 115 ? -9.859 -14.438 -1.891 1 98.62 115 TYR B CA 1
ATOM 2186 C C . TYR B 1 115 ? -11.18 -15.195 -1.847 1 98.62 115 TYR B C 1
ATOM 2188 O O . TYR B 1 115 ? -11.281 -16.312 -2.373 1 98.62 115 TYR B O 1
ATOM 2196 N N . ALA B 1 116 ? -12.219 -14.602 -1.225 1 98.31 116 ALA B N 1
ATOM 2197 C CA . ALA B 1 116 ? -13.539 -15.219 -1.164 1 98.31 116 ALA B CA 1
ATOM 2198 C C . ALA B 1 116 ? -14.094 -15.469 -2.564 1 98.31 116 ALA B C 1
ATOM 2200 O O . ALA B 1 116 ? -14.711 -16.5 -2.82 1 98.31 116 ALA B O 1
ATOM 2201 N N . HIS B 1 117 ? -13.883 -14.516 -3.41 1 97.56 117 HIS B N 1
ATOM 2202 C CA . HIS B 1 117 ? -14.312 -14.633 -4.797 1 97.56 117 HIS B CA 1
ATOM 2203 C C . HIS B 1 117 ? -13.688 -15.859 -5.457 1 97.56 117 HIS B C 1
ATOM 2205 O O . HIS B 1 117 ? -14.383 -16.625 -6.133 1 97.56 117 HIS B O 1
ATOM 2211 N N . ALA B 1 118 ? -12.398 -16.109 -5.285 1 98 118 ALA B N 1
ATOM 2212 C CA . ALA B 1 118 ? -11.695 -17.266 -5.844 1 98 118 ALA B CA 1
ATOM 2213 C C . ALA B 1 118 ? -12.219 -18.578 -5.25 1 98 118 ALA B C 1
ATOM 2215 O O . ALA B 1 118 ? -12.414 -19.562 -5.965 1 98 118 ALA B O 1
ATOM 2216 N N . LEU B 1 119 ? -12.484 -18.547 -3.971 1 98.44 119 LEU B N 1
ATOM 2217 C CA . LEU B 1 119 ? -12.984 -19.719 -3.271 1 98.44 119 LEU B CA 1
ATOM 2218 C C . LEU B 1 119 ? -14.375 -20.094 -3.76 1 98.44 119 LEU B C 1
ATOM 2220 O O . LEU B 1 119 ? -14.68 -21.266 -3.963 1 98.44 119 LEU B O 1
ATOM 2224 N N . GLU B 1 120 ? -15.18 -19.078 -3.928 1 98.19 120 GLU B N 1
ATOM 2225 C CA . GLU B 1 120 ? -16.516 -19.297 -4.453 1 98.19 120 GLU B CA 1
ATOM 2226 C C . GLU B 1 120 ? -16.469 -19.891 -5.852 1 98.19 120 GLU B C 1
ATOM 2228 O O . GLU B 1 120 ? -17.234 -20.828 -6.16 1 98.19 120 GLU B O 1
ATOM 2233 N N . THR B 1 121 ? -15.609 -19.406 -6.688 1 97.5 121 THR B N 1
ATOM 2234 C CA . THR B 1 121 ? -15.453 -19.906 -8.047 1 97.5 121 THR B CA 1
ATOM 2235 C C . THR B 1 121 ? -15.016 -21.359 -8.047 1 97.5 121 THR B C 1
ATOM 2237 O O . THR B 1 121 ? -15.508 -22.172 -8.836 1 97.5 121 THR B O 1
ATOM 2240 N N . ALA B 1 122 ? -14.078 -21.672 -7.18 1 97.62 122 ALA B N 1
ATOM 2241 C CA . ALA B 1 122 ? -13.523 -23.016 -7.098 1 97.62 122 ALA B CA 1
ATOM 2242 C C . ALA B 1 122 ? -14.5 -23.969 -6.41 1 97.62 122 ALA B C 1
ATOM 2244 O O . ALA B 1 122 ? -14.383 -25.188 -6.543 1 97.62 122 ALA B O 1
ATOM 2245 N N . GLY B 1 123 ? -15.398 -23.422 -5.586 1 98.38 123 GLY B N 1
ATOM 2246 C CA . GLY B 1 123 ? -16.344 -24.234 -4.844 1 98.38 123 GLY B CA 1
ATOM 2247 C C . GLY B 1 123 ? -15.711 -25 -3.689 1 98.38 123 GLY B C 1
ATOM 2248 O O . GLY B 1 123 ? -16.031 -26.156 -3.455 1 98.38 123 GLY B O 1
ATOM 2249 N N . VAL B 1 124 ? -14.773 -24.422 -2.971 1 98.44 124 VAL B N 1
ATOM 2250 C CA . VAL B 1 124 ? -14.102 -25.078 -1.854 1 98.44 124 VAL B CA 1
ATOM 2251 C C . VAL B 1 124 ? -14.062 -24.141 -0.649 1 98.44 124 VAL B C 1
ATOM 2253 O O . VAL B 1 124 ? -14.078 -22.922 -0.806 1 98.44 124 VAL B O 1
ATOM 2256 N N . PRO B 1 125 ? -14.07 -24.703 0.572 1 98.38 125 PRO B N 1
ATOM 2257 C CA . PRO B 1 125 ? -13.828 -23.875 1.757 1 98.38 125 PRO B CA 1
ATOM 2258 C C . PRO B 1 125 ? -12.383 -23.422 1.877 1 98.38 125 PRO B C 1
ATOM 2260 O O . PRO B 1 125 ? -11.492 -23.984 1.232 1 98.38 125 PRO B O 1
ATOM 2263 N N . PRO B 1 126 ? -12.102 -22.422 2.631 1 98.38 126 PRO B N 1
ATOM 2264 C CA . PRO B 1 126 ? -10.75 -21.875 2.74 1 98.38 126 PRO B CA 1
ATOM 2265 C C . PRO B 1 126 ? -9.719 -22.922 3.154 1 98.38 126 PRO B C 1
ATOM 2267 O O . PRO B 1 126 ? -8.594 -22.938 2.65 1 98.38 126 PRO B O 1
ATOM 2270 N N . GLY B 1 127 ? -10.086 -23.797 3.947 1 97.94 127 GLY B N 1
ATOM 2271 C CA . GLY B 1 127 ? -9.164 -24.797 4.477 1 97.94 127 GLY B CA 1
ATOM 2272 C C . GLY B 1 127 ? -8.703 -25.797 3.432 1 97.94 127 GLY B C 1
ATOM 2273 O O . GLY B 1 127 ? -7.75 -26.547 3.66 1 97.94 127 GLY B O 1
ATOM 2274 N N . GLU B 1 128 ? -9.289 -25.719 2.24 1 98.06 128 GLU B N 1
ATOM 2275 C CA . GLU B 1 128 ? -8.938 -26.641 1.161 1 98.06 128 GLU B CA 1
ATOM 2276 C C . GLU B 1 128 ? -8.258 -25.906 0.009 1 98.06 128 GLU B C 1
ATOM 2278 O O . GLU B 1 128 ? -8.18 -26.422 -1.105 1 98.06 128 GLU B O 1
ATOM 2283 N N . ALA B 1 129 ? -7.805 -24.734 0.28 1 98.5 129 ALA B N 1
ATOM 2284 C CA . ALA B 1 129 ? -7.145 -23.922 -0.741 1 98.5 129 ALA B CA 1
ATOM 2285 C C . ALA B 1 129 ? -5.762 -23.469 -0.278 1 98.5 129 ALA B C 1
ATOM 2287 O O . ALA B 1 129 ? -5.551 -23.219 0.909 1 98.5 129 ALA B O 1
ATOM 2288 N N . LEU B 1 130 ? -4.848 -23.422 -1.211 1 98.75 130 LEU B N 1
ATOM 2289 C CA . LEU B 1 130 ? -3.482 -22.953 -1.005 1 98.75 130 LEU B CA 1
ATOM 2290 C C . LEU B 1 130 ? -3.162 -21.781 -1.934 1 98.75 130 LEU B C 1
ATOM 2292 O O . LEU B 1 130 ? -3.264 -21.906 -3.156 1 98.75 130 LEU B O 1
ATOM 2296 N N . LEU B 1 131 ? -2.848 -20.656 -1.389 1 98.88 131 LEU B N 1
ATOM 2297 C CA . LEU B 1 131 ? -2.357 -19.531 -2.188 1 98.88 131 LEU B CA 1
ATOM 2298 C C . LEU B 1 131 ? -0.842 -19.594 -2.34 1 98.88 131 LEU B C 1
ATOM 2300 O O . LEU B 1 131 ? -0.12 -19.734 -1.349 1 98.88 131 LEU B O 1
ATOM 2304 N N . VAL B 1 132 ? -0.427 -19.547 -3.518 1 98.81 132 VAL B N 1
ATOM 2305 C CA . VAL B 1 132 ? 0.991 -19.484 -3.855 1 98.81 132 VAL B CA 1
ATOM 2306 C C . VAL B 1 132 ? 1.343 -18.078 -4.344 1 98.81 132 VAL B C 1
ATOM 2308 O O . VAL B 1 132 ? 0.739 -17.578 -5.293 1 98.81 132 VAL B O 1
ATOM 2311 N N . SER B 1 133 ? 2.293 -17.453 -3.711 1 98.31 133 SER B N 1
ATOM 2312 C CA . SER B 1 133 ? 2.643 -16.078 -4.086 1 98.31 133 SER B CA 1
ATOM 2313 C C . SER B 1 133 ? 4.109 -15.789 -3.797 1 98.31 133 SER B C 1
ATOM 2315 O O . SER B 1 133 ? 4.699 -16.375 -2.891 1 98.31 133 SER B O 1
ATOM 2317 N N . VAL B 1 134 ? 4.652 -14.867 -4.512 1 97.25 134 VAL B N 1
ATOM 2318 C CA . VAL B 1 134 ? 6.004 -14.383 -4.25 1 97.25 134 VAL B CA 1
ATOM 2319 C C . VAL B 1 134 ? 5.945 -13.172 -3.318 1 97.25 134 VAL B C 1
ATOM 2321 O O . VAL B 1 134 ? 6.977 -12.703 -2.838 1 97.25 134 VAL B O 1
ATOM 2324 N N . HIS B 1 135 ? 4.75 -12.68 -3.016 1 96.56 135 HIS B N 1
ATOM 2325 C CA . HIS B 1 135 ? 4.594 -11.445 -2.246 1 96.56 135 HIS B CA 1
ATOM 2326 C C . HIS B 1 135 ? 4.121 -11.742 -0.827 1 96.56 135 HIS B C 1
ATOM 2328 O O . HIS B 1 135 ? 2.998 -12.211 -0.628 1 96.56 135 HIS B O 1
ATOM 2334 N N . PRO B 1 136 ? 4.84 -11.289 0.212 1 97.25 136 PRO B N 1
ATOM 2335 C CA . PRO B 1 136 ? 4.445 -11.562 1.597 1 97.25 136 PRO B CA 1
ATOM 2336 C C . PRO B 1 136 ? 3.104 -10.93 1.959 1 97.25 136 PRO B C 1
ATOM 2338 O O . PRO B 1 136 ? 2.334 -11.508 2.732 1 97.25 136 PRO B O 1
ATOM 2341 N N . TRP B 1 137 ? 2.811 -9.766 1.41 1 97.12 137 TRP B N 1
ATOM 2342 C CA . TRP B 1 137 ? 1.527 -9.148 1.713 1 97.12 137 TRP B CA 1
ATOM 2343 C C . TRP B 1 137 ? 0.372 -10 1.209 1 97.12 137 TRP B C 1
ATOM 2345 O O . TRP B 1 137 ? -0.713 -10 1.796 1 97.12 137 TRP B O 1
ATOM 2355 N N . ASP B 1 138 ? 0.564 -10.688 0.089 1 98.31 138 ASP B N 1
ATOM 2356 C CA . ASP B 1 138 ? -0.434 -11.594 -0.472 1 98.31 138 ASP B CA 1
ATOM 2357 C C . ASP B 1 138 ? -0.564 -12.859 0.371 1 98.31 138 ASP B C 1
ATOM 2359 O O . ASP B 1 138 ? -1.676 -13.297 0.683 1 98.31 138 ASP B O 1
ATOM 2363 N N . THR B 1 139 ? 0.561 -13.43 0.75 1 98.5 139 THR B N 1
ATOM 2364 C CA . THR B 1 139 ? 0.577 -14.594 1.62 1 98.5 139 THR B CA 1
ATOM 2365 C C . THR B 1 139 ? -0.099 -14.289 2.953 1 98.5 139 THR B C 1
ATOM 2367 O O . THR B 1 139 ? -0.921 -15.07 3.434 1 98.5 139 THR B O 1
ATOM 2370 N N . ASP B 1 140 ? 0.223 -13.125 3.492 1 98.56 140 ASP B N 1
ATOM 2371 C CA . ASP B 1 140 ? -0.376 -12.695 4.754 1 98.56 140 ASP B CA 1
ATOM 2372 C C . ASP B 1 140 ? -1.892 -12.562 4.621 1 98.56 140 ASP B C 1
ATOM 2374 O O . ASP B 1 140 ? -2.643 -13.086 5.445 1 98.56 140 ASP B O 1
ATOM 2378 N N . GLY B 1 141 ? -2.367 -11.883 3.566 1 98.5 141 GLY B N 1
ATOM 2379 C CA . GLY B 1 141 ? -3.793 -11.703 3.34 1 98.5 141 GLY B CA 1
ATOM 2380 C C . GLY B 1 141 ? -4.551 -13.008 3.207 1 98.5 141 GLY B C 1
ATOM 2381 O O . GLY B 1 141 ? -5.609 -13.18 3.814 1 98.5 141 GLY B O 1
ATOM 2382 N N . ALA B 1 142 ? -3.996 -13.906 2.471 1 98.81 142 ALA B N 1
ATOM 2383 C CA . ALA B 1 142 ? -4.633 -15.203 2.264 1 98.81 142 ALA B CA 1
ATOM 2384 C C . ALA B 1 142 ? -4.695 -16 3.564 1 98.81 142 ALA B C 1
ATOM 2386 O O . ALA B 1 142 ? -5.707 -16.641 3.859 1 98.81 142 ALA B O 1
ATOM 2387 N N . ALA B 1 143 ? -3.588 -15.953 4.312 1 98.75 143 ALA B N 1
ATOM 2388 C CA . ALA B 1 143 ? -3.566 -16.641 5.598 1 98.75 143 ALA B CA 1
ATOM 2389 C C . ALA B 1 143 ? -4.672 -16.125 6.516 1 98.75 143 ALA B C 1
ATOM 2391 O O . ALA B 1 143 ? -5.387 -16.922 7.137 1 98.75 143 ALA B O 1
ATOM 2392 N N . ARG B 1 144 ? -4.855 -14.898 6.57 1 98.25 144 ARG B N 1
ATOM 2393 C CA . ARG B 1 144 ? -5.859 -14.281 7.43 1 98.25 144 ARG B CA 1
ATOM 2394 C C . ARG B 1 144 ? -7.266 -14.562 6.918 1 98.25 144 ARG B C 1
ATOM 2396 O O . ARG B 1 144 ? -8.234 -14.484 7.676 1 98.25 144 ARG B O 1
ATOM 2403 N N . ALA B 1 145 ? -7.352 -14.844 5.664 1 98.31 145 ALA B N 1
ATOM 2404 C CA . ALA B 1 145 ? -8.633 -15.219 5.074 1 98.31 145 ALA B CA 1
ATOM 2405 C C . ALA B 1 145 ? -8.914 -16.703 5.262 1 98.31 145 ALA B C 1
ATOM 2407 O O . ALA B 1 145 ? -9.961 -17.203 4.844 1 98.31 145 ALA B O 1
ATOM 2408 N N . GLY B 1 146 ? -7.949 -17.453 5.816 1 98.44 146 GLY B N 1
ATOM 2409 C CA . GLY B 1 146 ? -8.188 -18.828 6.195 1 98.44 146 GLY B CA 1
ATOM 2410 C C . GLY B 1 146 ? -7.57 -19.828 5.234 1 98.44 146 GLY B C 1
ATOM 2411 O O . GLY B 1 146 ? -7.73 -21.047 5.402 1 98.44 146 GLY B O 1
ATOM 2412 N N . LEU B 1 147 ? -6.871 -19.391 4.223 1 98.75 147 LEU B N 1
ATOM 2413 C CA . LEU B 1 147 ? -6.223 -20.281 3.273 1 98.75 147 LEU B CA 1
ATOM 2414 C C . LEU B 1 147 ? -4.875 -20.766 3.805 1 98.75 147 LEU B C 1
ATOM 2416 O O . LEU B 1 147 ? -4.238 -20.062 4.602 1 98.75 147 LEU B O 1
ATOM 2420 N N . ALA B 1 148 ? -4.43 -21.953 3.367 1 98.62 148 ALA B N 1
ATOM 2421 C CA . ALA B 1 148 ? -3.008 -22.266 3.459 1 98.62 148 ALA B CA 1
ATOM 2422 C C . ALA B 1 148 ? -2.193 -21.406 2.506 1 98.62 148 ALA B C 1
ATOM 2424 O O . ALA B 1 148 ? -2.736 -20.828 1.558 1 98.62 148 ALA B O 1
ATOM 2425 N N . THR B 1 149 ? -0.871 -21.297 2.812 1 98.81 149 THR B N 1
ATOM 2426 C CA . THR B 1 149 ? -0.089 -20.375 2.002 1 98.81 149 THR B CA 1
ATOM 2427 C C . THR B 1 149 ? 1.294 -20.938 1.707 1 98.81 149 THR B C 1
ATOM 2429 O O . THR B 1 149 ? 1.867 -21.656 2.535 1 98.81 149 THR B O 1
ATOM 2432 N N . ALA B 1 150 ? 1.765 -20.609 0.561 1 98.81 150 ALA B N 1
ATOM 2433 C CA . ALA B 1 150 ? 3.131 -20.906 0.137 1 98.81 150 ALA B CA 1
ATOM 2434 C C . ALA B 1 150 ? 3.826 -19.656 -0.391 1 98.81 150 ALA B C 1
ATOM 2436 O O . ALA B 1 150 ? 3.316 -18.984 -1.292 1 98.81 150 ALA B O 1
ATOM 2437 N N . TRP B 1 151 ? 4.953 -19.406 0.232 1 98.69 151 TRP B N 1
ATOM 2438 C CA . TRP B 1 151 ? 5.785 -18.281 -0.194 1 98.69 151 TRP B CA 1
ATOM 2439 C C . TRP B 1 151 ? 6.906 -18.75 -1.112 1 98.69 151 TRP B C 1
ATOM 2441 O O . TRP B 1 151 ? 7.727 -19.594 -0.724 1 98.69 151 TRP B O 1
ATOM 2451 N N . LEU B 1 152 ? 6.891 -18.266 -2.4 1 98.31 152 LEU B N 1
ATOM 2452 C CA . LEU B 1 152 ? 8.016 -18.5 -3.299 1 98.31 152 LEU B CA 1
ATOM 2453 C C . LEU B 1 152 ? 9.078 -17.422 -3.133 1 98.31 152 LEU B C 1
ATOM 2455 O O . LEU B 1 152 ? 8.867 -16.266 -3.533 1 98.31 152 LEU B O 1
ATOM 2459 N N . HIS B 1 153 ? 10.188 -17.734 -2.533 1 95.38 153 HIS B N 1
ATOM 2460 C CA . HIS B 1 153 ? 11.242 -16.75 -2.279 1 95.38 153 HIS B CA 1
ATOM 2461 C C . HIS B 1 153 ? 12.32 -16.828 -3.35 1 95.38 153 HIS B C 1
ATOM 2463 O O . HIS B 1 153 ? 13.359 -17.469 -3.154 1 95.38 153 HIS B O 1
ATOM 2469 N N . ARG B 1 154 ? 12.188 -16 -4.352 1 92.81 154 ARG B N 1
ATOM 2470 C CA . ARG B 1 154 ? 13.086 -16.016 -5.504 1 92.81 154 ARG B CA 1
ATOM 2471 C C . ARG B 1 154 ? 14.273 -15.078 -5.277 1 92.81 154 ARG B C 1
ATOM 2473 O O . ARG B 1 154 ? 15.195 -15.039 -6.098 1 92.81 154 ARG B O 1
ATOM 2480 N N . THR B 1 155 ? 14.242 -14.281 -4.129 1 89.81 155 THR B N 1
ATOM 2481 C CA . THR B 1 155 ? 15.297 -13.336 -3.777 1 89.81 155 THR B CA 1
ATOM 2482 C C . THR B 1 155 ? 15.773 -13.57 -2.348 1 89.81 155 THR B C 1
ATOM 2484 O O . THR B 1 155 ? 15.141 -14.305 -1.588 1 89.81 155 THR B O 1
ATOM 2487 N N . PRO B 1 156 ? 16.875 -13.016 -1.992 1 87.81 156 PRO B N 1
ATOM 2488 C CA . PRO B 1 156 ? 17.391 -13.188 -0.629 1 87.81 156 PRO B CA 1
ATOM 2489 C C . PRO B 1 156 ? 16.625 -12.344 0.394 1 87.81 156 PRO B C 1
ATOM 2491 O O . PRO B 1 156 ? 16.953 -12.383 1.585 1 87.81 156 PRO B O 1
ATOM 2494 N N . GLU B 1 157 ? 15.648 -11.641 0.012 1 91.69 157 GLU B N 1
ATOM 2495 C CA . GLU B 1 157 ? 14.875 -10.797 0.926 1 91.69 157 GLU B CA 1
ATOM 2496 C C . GLU B 1 157 ? 14.141 -11.641 1.966 1 91.69 157 GLU B C 1
ATOM 2498 O O . GLU B 1 157 ? 13.562 -12.68 1.635 1 91.69 157 GLU B O 1
ATOM 2503 N N . PRO B 1 158 ? 14.219 -11.203 3.205 1 93.31 158 PRO B N 1
ATOM 2504 C CA . PRO B 1 158 ? 13.547 -11.977 4.254 1 93.31 158 PRO B CA 1
ATOM 2505 C C . PRO B 1 158 ? 12.031 -11.789 4.254 1 93.31 158 PRO B C 1
ATOM 2507 O O . PRO B 1 158 ? 11.539 -10.75 3.807 1 93.31 158 PRO B O 1
ATOM 2510 N N . TYR B 1 159 ? 11.344 -12.781 4.738 1 96.5 159 TYR B N 1
ATOM 2511 C CA . TYR B 1 159 ? 9.914 -12.641 5 1 96.5 159 TYR B CA 1
ATOM 2512 C C . TYR B 1 159 ? 9.664 -11.68 6.152 1 96.5 159 TYR B C 1
ATOM 2514 O O . TYR B 1 159 ? 10.32 -11.758 7.191 1 96.5 159 TYR B O 1
ATOM 2522 N N . PRO B 1 160 ? 8.703 -10.805 6.02 1 96.44 160 PRO B N 1
ATOM 2523 C CA . PRO B 1 160 ? 8.5 -9.82 7.086 1 96.44 160 PRO B CA 1
ATOM 2524 C C . PRO B 1 160 ? 8.039 -10.461 8.398 1 96.44 160 PRO B C 1
ATOM 2526 O O . PRO B 1 160 ? 7.164 -11.328 8.391 1 96.44 160 PRO B O 1
ATOM 2529 N N . ARG B 1 161 ? 8.547 -9.953 9.539 1 95.75 161 ARG B N 1
ATOM 2530 C CA . ARG B 1 161 ? 8.172 -10.461 10.852 1 95.75 161 ARG B CA 1
ATOM 2531 C C . ARG B 1 161 ? 6.746 -10.062 11.203 1 95.75 161 ARG B C 1
ATOM 2533 O O . ARG B 1 161 ? 6.078 -10.75 11.984 1 95.75 161 ARG B O 1
ATOM 2540 N N . THR B 1 162 ? 6.223 -9.039 10.586 1 96.56 162 THR B N 1
ATOM 2541 C CA . THR B 1 162 ? 4.895 -8.516 10.891 1 96.56 162 THR B CA 1
ATOM 2542 C C . THR B 1 162 ? 3.82 -9.32 10.156 1 96.56 162 THR B C 1
ATOM 2544 O O . THR B 1 162 ? 2.631 -9.188 10.453 1 96.56 162 THR B O 1
ATOM 2547 N N . ALA B 1 163 ? 4.211 -10.117 9.203 1 97.56 163 ALA B N 1
ATOM 2548 C CA . ALA B 1 163 ? 3.268 -10.898 8.414 1 97.56 163 ALA B CA 1
ATOM 2549 C C . ALA B 1 163 ? 3.039 -12.273 9.039 1 97.56 163 ALA B C 1
ATOM 2551 O O . ALA B 1 163 ? 3.912 -12.805 9.734 1 97.56 163 ALA B O 1
ATOM 2552 N N . HIS B 1 164 ? 1.906 -12.836 8.773 1 97.44 164 HIS B N 1
ATOM 2553 C CA . HIS B 1 164 ? 1.656 -14.219 9.148 1 97.44 164 HIS B CA 1
ATOM 2554 C C . HIS B 1 164 ? 2.625 -15.164 8.438 1 97.44 164 HIS B C 1
ATOM 2556 O O . HIS B 1 164 ? 2.805 -15.078 7.223 1 97.44 164 HIS B O 1
ATOM 2562 N N . PRO B 1 165 ? 3.225 -16.031 9.18 1 97.31 165 PRO B N 1
ATOM 2563 C CA . PRO B 1 165 ? 4.168 -16.938 8.539 1 97.31 165 PRO B CA 1
ATOM 2564 C C . PRO B 1 165 ? 3.5 -17.859 7.52 1 97.31 165 PRO B C 1
ATOM 2566 O O . PRO B 1 165 ? 2.375 -18.312 7.734 1 97.31 165 PRO B O 1
ATOM 2569 N N . PRO B 1 166 ? 4.184 -18.078 6.469 1 98.25 166 PRO B N 1
ATOM 2570 C CA . PRO B 1 166 ? 3.609 -19.016 5.492 1 98.25 166 PRO B CA 1
ATOM 2571 C C . PRO B 1 166 ? 3.668 -20.469 5.957 1 98.25 166 PRO B C 1
ATOM 2573 O O . PRO B 1 166 ? 4.562 -20.844 6.723 1 98.25 166 PRO B O 1
ATOM 2576 N N . ASP B 1 167 ? 2.77 -21.25 5.43 1 98.38 167 ASP B N 1
ATOM 2577 C CA . ASP B 1 167 ? 2.764 -22.688 5.734 1 98.38 167 ASP B CA 1
ATOM 2578 C C . ASP B 1 167 ? 3.883 -23.406 4.988 1 98.38 167 ASP B C 1
ATOM 2580 O O . ASP B 1 167 ? 4.449 -24.375 5.496 1 98.38 167 ASP B O 1
ATOM 2584 N N . TRP B 1 168 ? 4.168 -22.953 3.768 1 98.25 168 TRP B N 1
ATOM 2585 C CA . TRP B 1 168 ? 5.219 -23.516 2.924 1 98.25 168 TRP B CA 1
ATOM 2586 C C . TRP B 1 168 ? 6.148 -22.422 2.416 1 98.25 168 TRP B C 1
ATOM 2588 O O . TRP B 1 168 ? 5.738 -21.266 2.268 1 98.25 168 TRP B O 1
ATOM 2598 N N . SER B 1 169 ? 7.383 -22.766 2.234 1 98.06 169 SER B N 1
ATOM 2599 C CA . SER B 1 169 ? 8.367 -21.938 1.555 1 98.06 169 SER B CA 1
ATOM 2600 C C . SER B 1 169 ? 9.125 -22.734 0.489 1 98.06 169 SER B C 1
ATOM 2602 O O . SER B 1 169 ? 9.516 -23.875 0.719 1 98.06 169 SER B O 1
ATOM 2604 N N . ALA B 1 170 ? 9.25 -22.156 -0.7 1 98.06 170 ALA B N 1
ATOM 2605 C CA . ALA B 1 170 ? 9.93 -22.812 -1.809 1 98.06 170 ALA B CA 1
ATOM 2606 C C . ALA B 1 170 ? 10.633 -21.812 -2.703 1 98.06 170 ALA B C 1
ATOM 2608 O O . ALA B 1 170 ? 10.328 -20.609 -2.666 1 98.06 170 ALA B O 1
ATOM 2609 N N . THR B 1 171 ? 11.539 -22.25 -3.561 1 97.31 171 THR B N 1
ATOM 2610 C CA . THR B 1 171 ? 12.312 -21.375 -4.426 1 97.31 171 THR B CA 1
ATOM 2611 C C . THR B 1 171 ? 11.648 -21.234 -5.793 1 97.31 171 THR B C 1
ATOM 2613 O O . THR B 1 171 ? 12.07 -20.422 -6.617 1 97.31 171 THR B O 1
ATOM 2616 N N . GLY B 1 172 ? 10.625 -22.047 -6.035 1 97.81 172 GLY B N 1
ATOM 2617 C CA . GLY B 1 172 ? 9.852 -22.047 -7.266 1 97.81 172 GLY B CA 1
ATOM 2618 C C . GLY B 1 172 ? 8.688 -23.016 -7.234 1 97.81 172 GLY B C 1
ATOM 2619 O O . GLY B 1 172 ? 8.484 -23.719 -6.242 1 97.81 172 GLY B O 1
ATOM 2620 N N . VAL B 1 173 ? 7.953 -23 -8.281 1 98.25 173 VAL B N 1
ATOM 2621 C CA . VAL B 1 173 ? 6.746 -23.812 -8.344 1 98.25 173 VAL B CA 1
ATOM 2622 C C . VAL B 1 173 ? 7.125 -25.297 -8.383 1 98.25 173 VAL B C 1
ATOM 2624 O O . VAL B 1 173 ? 6.469 -26.125 -7.746 1 98.25 173 VAL B O 1
ATOM 2627 N N . ALA B 1 174 ? 8.172 -25.641 -9.102 1 97.62 174 ALA B N 1
ATOM 2628 C CA . ALA B 1 174 ? 8.617 -27.031 -9.164 1 97.62 174 ALA B CA 1
ATOM 2629 C C . ALA B 1 174 ? 9.086 -27.516 -7.797 1 97.62 174 ALA B C 1
ATOM 2631 O O . ALA B 1 174 ? 8.766 -28.641 -7.391 1 97.62 174 ALA B O 1
ATOM 2632 N N . ASP B 1 175 ? 9.859 -26.656 -7.129 1 98.06 175 ASP B N 1
ATOM 2633 C CA . ASP B 1 175 ? 10.297 -26.969 -5.773 1 98.06 175 ASP B CA 1
ATOM 2634 C C . ASP B 1 175 ? 9.102 -27.141 -4.84 1 98.06 175 ASP B C 1
ATOM 2636 O O . ASP B 1 175 ? 9.07 -28.078 -4.027 1 98.06 175 ASP B O 1
ATOM 2640 N N . LEU B 1 176 ? 8.102 -26.312 -4.938 1 98.44 176 LEU B N 1
ATOM 2641 C CA . LEU B 1 176 ? 6.895 -26.422 -4.125 1 98.44 176 LEU B CA 1
ATOM 2642 C C . LEU B 1 176 ? 6.18 -27.734 -4.387 1 98.44 176 LEU B C 1
ATOM 2644 O O . LEU B 1 176 ? 5.75 -28.422 -3.447 1 98.44 176 LEU B O 1
ATOM 2648 N N . ALA B 1 177 ? 6.027 -28.094 -5.664 1 98.06 177 ALA B N 1
ATOM 2649 C CA . ALA B 1 177 ? 5.371 -29.344 -6.023 1 98.06 177 ALA B CA 1
ATOM 2650 C C . ALA B 1 177 ? 6.051 -30.547 -5.355 1 98.06 177 ALA B C 1
ATOM 2652 O O . ALA B 1 177 ? 5.383 -31.438 -4.828 1 98.06 177 ALA B O 1
ATOM 2653 N N . ALA B 1 178 ? 7.359 -30.547 -5.379 1 97.56 178 ALA B N 1
ATOM 2654 C CA . ALA B 1 178 ? 8.125 -31.625 -4.77 1 97.56 178 ALA B CA 1
ATOM 2655 C C . ALA B 1 178 ? 7.887 -31.688 -3.266 1 97.56 178 ALA B C 1
ATOM 2657 O O . ALA B 1 178 ? 7.746 -32.781 -2.701 1 97.56 178 ALA B O 1
ATOM 2658 N N . ARG B 1 179 ? 7.848 -30.578 -2.611 1 97.62 179 ARG B N 1
ATOM 2659 C CA . ARG B 1 179 ? 7.648 -30.5 -1.168 1 97.62 179 ARG B CA 1
ATOM 2660 C C . ARG B 1 179 ? 6.246 -30.969 -0.787 1 97.62 179 ARG B C 1
ATOM 2662 O O . ARG B 1 179 ? 6.07 -31.672 0.214 1 97.62 179 ARG B O 1
ATOM 2669 N N . LEU B 1 180 ? 5.238 -30.531 -1.558 1 97.31 180 LEU B N 1
ATOM 2670 C CA . LEU B 1 180 ? 3.863 -30.938 -1.294 1 97.31 180 LEU B CA 1
ATOM 2671 C C . LEU B 1 180 ? 3.697 -32.438 -1.446 1 97.31 180 LEU B C 1
ATOM 2673 O O . LEU B 1 180 ? 2.955 -33.062 -0.688 1 97.31 180 LEU B O 1
ATOM 2677 N N . LYS B 1 181 ? 4.344 -33 -2.418 1 94.88 181 LYS B N 1
ATOM 2678 C CA . LYS B 1 181 ? 4.289 -34.438 -2.652 1 94.88 181 LYS B CA 1
ATOM 2679 C C . LYS B 1 181 ? 4.902 -35.188 -1.486 1 94.88 181 LYS B C 1
ATOM 2681 O O . LYS B 1 181 ? 4.422 -36.281 -1.127 1 94.88 181 LYS B O 1
ATOM 2686 N N . ALA B 1 182 ? 5.941 -34.625 -0.868 1 93.31 182 ALA B N 1
ATOM 2687 C CA . ALA B 1 182 ? 6.688 -35.312 0.198 1 93.31 182 ALA B CA 1
ATOM 2688 C C . ALA B 1 182 ? 5.957 -35.188 1.532 1 93.31 182 ALA B C 1
ATOM 2690 O O . ALA B 1 182 ? 6.277 -35.906 2.486 1 93.31 182 ALA B O 1
ATOM 2691 N N . ALA B 1 183 ? 5.035 -34.281 1.63 1 87.81 183 ALA B N 1
ATOM 2692 C CA . ALA B 1 183 ? 4.34 -34.031 2.891 1 87.81 183 ALA B CA 1
ATOM 2693 C C . ALA B 1 183 ? 3.424 -35.219 3.232 1 87.81 183 ALA B C 1
ATOM 2695 O O . ALA B 1 183 ? 2.773 -35.781 2.348 1 87.81 183 ALA B O 1
ATOM 2696 N N . PRO B 1 184 ? 3.488 -35.656 4.418 1 77.62 184 PRO B N 1
ATOM 2697 C CA . PRO B 1 184 ? 2.609 -36.781 4.816 1 77.62 184 PRO B CA 1
ATOM 2698 C C . PRO B 1 184 ? 1.129 -36.438 4.668 1 77.62 184 PRO B C 1
ATOM 2700 O O . PRO B 1 184 ? 0.745 -35.25 4.809 1 77.62 184 PRO B O 1
ATOM 2703 N N . ALA B 1 185 ? 0.386 -37.312 4.051 1 65.81 185 ALA B N 1
ATOM 2704 C CA . ALA B 1 185 ? -1.056 -37.125 3.912 1 65.81 185 ALA B CA 1
ATOM 2705 C C . ALA B 1 185 ? -1.68 -36.688 5.234 1 65.81 185 ALA B C 1
ATOM 2707 O O . ALA B 1 185 ? -1.33 -37.219 6.297 1 65.81 185 ALA B O 1
ATOM 2708 N N . ALA B 1 186 ? -2.225 -35.469 5.164 1 52.16 186 ALA B N 1
ATOM 2709 C CA . ALA B 1 186 ? -2.908 -35.062 6.395 1 52.16 186 ALA B CA 1
ATOM 2710 C C . ALA B 1 186 ? -3.98 -36.094 6.773 1 52.16 186 ALA B C 1
ATOM 2712 O O . ALA B 1 186 ? -4.559 -36.75 5.902 1 52.16 186 ALA B O 1
#

Foldseek 3Di:
DVVVQQVCQVVVHFDAPLVVQLVVQVVVCVVVVPDDDSVVVSVVVVVCLLVDEDDPCVVVLLVLCVVVPDAAEAEESHDLVSVLSNCVVVVRNVSHPYRYYCVVQRGHPLPLSSVVVVCVVVVHDQDPAEAEDCDQSNQQSSVVNNHAYEHQPCDPDDRDPVGDDHPYYAVDSNRVSVVVVPDPDD/DVVVQQVQQVVVHFDAPLVVQLVVQVVVCVVVVPDDDSVVVSVVVVVCLLVDEDDPCVVVLLVLCVVVPDAAEAEESHDLVSVLSNCVVVVRNVSHPYRYYCVVQRGDPLPLSSVVVVCVVVVHDQDPAEAEDCDQSNQQSSVVNRHAYEHQPCDPDDRDPVGDDHPYYHVDSNRVSVVVVPDPDD

pLDDT: mean 94.66, std 5.83, range [52.16, 98.88]

Sequence (372 aa):
MLRDGVALTLAGGGASFADVAADGLRTLAARARLPGDPAEAVRHVLAGLPRLPVHPDVPDGVRALRAAGYRLLTLTNGSATTTRAVLDHAGLTGHFEAHLDVTGAGRWKPAREAYAHALETAGVPPGEALLVSVHPWDTDGAARAGLATAWLHRTPEPYPRTAHPPDWSATGVADLAARLKAAPAAMLRDGVALTLAGGGASFADVAADGLRTLAARARLPGDPAEAVRHVLAGLPRLPVHPDVPDGVRALRAAGYRLLTLTNGSATTTRAVLDHAGLTGHFEAHLDVTGAGRWKPAREAYAHALETAGVPPGEALLVSVHPWDTDGAARAGLATAWLHRTPEPYPRTAHPPDWSATGVADLAARLKAAPAA

InterPro domains:
  IPR006328 L-2-Haloacid dehalogenase [TIGR01428] (4-158)
  IPR006439 HAD hydrolase, subfamily IA [PR00413] (65-78)
  IPR006439 HAD hydrolase, subfamily IA [PR00413] (96-112)
  IPR006439 HAD hydrolase, subfamily IA [PR00413] (114-134)
  IPR006439 HAD hydrolase, subfamily IA [PR00413] (141-154)
  IPR023198 Phosphoglycolate phosphatase-like, domain 2 [G3DSA:1.10.150.240] (8-50)
  IPR023214 HAD superfamily [G3DSA:3.40.50.1000] (51-170)
  IPR036412 HAD-like superfamily [SSF56784] (8-180)
  IPR051540 S-2-haloalkanoic acid dehalogenase [PTHR43316] (11-181)

Solvent-accessible surface area (backbone atoms only — not comparable to full-atom values): 20194 Å² total; per-residue (Å²): 82,67,47,57,49,38,37,36,36,48,31,71,43,73,76,54,46,67,59,42,43,41,39,43,45,42,31,51,35,47,72,65,63,53,85,79,58,57,66,57,55,37,51,55,54,64,65,47,56,38,71,45,79,73,63,86,47,44,64,63,9,54,52,48,34,44,74,72,66,54,86,41,67,48,78,35,63,54,54,30,67,40,53,46,41,26,31,44,77,70,73,42,49,88,69,39,80,45,70,34,40,22,73,87,50,58,30,43,65,29,28,52,53,29,56,50,46,53,30,59,74,70,68,51,61,43,81,78,40,70,48,75,35,72,44,62,63,52,35,24,14,38,40,66,58,46,25,42,22,29,38,32,55,80,59,84,51,67,81,52,81,84,41,61,79,59,78,38,76,28,68,36,48,38,52,38,36,54,50,60,69,68,45,74,81,127,82,67,46,58,49,38,37,35,37,48,33,71,44,73,75,54,44,67,58,41,43,41,39,41,46,43,31,50,35,46,74,65,63,53,83,79,58,59,67,56,55,36,52,55,54,63,66,47,57,38,72,46,81,76,64,87,46,43,65,62,10,53,52,50,34,45,73,73,66,53,87,40,69,49,77,35,62,53,53,30,66,41,53,47,41,26,31,44,78,69,72,44,48,87,67,40,80,43,69,34,40,23,73,86,48,60,31,44,64,30,28,51,54,27,56,48,48,54,31,60,74,70,69,49,60,44,81,77,38,71,48,76,36,74,45,63,64,52,37,22,13,39,40,68,58,46,24,42,21,30,37,33,54,80,57,82,52,66,79,50,82,86,43,61,80,60,78,38,76,28,69,39,48,38,54,39,36,53,51,62,69,70,46,74,82,128

Radius of gyration: 23.06 Å; Cα contacts (8 Å, |Δi|>4): 613; chains: 2; bounding box: 46×72×47 Å